Protein AF-0000000069332838 (afdb_homodimer)

InterPro domains:
  IPR006702 Casparian strip membrane protein domain [PF04535] (8-137)
  IPR045009 CASP-like protein 5 [PTHR32021] (1-151)

Organism: Musa acuminata subsp. malaccensis (NCBI:txid214687)

pLDDT: mean 89.88, std 10.17, range [43.94, 98.62]

Sequence (304 aa):
MDETPGSVGTTSSLSLRLGQALFSSASLLFMSVGVEFYSYTAFCFLVTIMGLVIPWSCTLAMVDVYCIFVGCSLRLPGLMVIVVVGDMVLSILSLAAACASAGVIDLLFHLDGSYCPPKFCGRYQLSTSMAFLSWFLTASSSLFNLWHVASWMDETPGSVGTTSSLSLRLGQALFSSASLLFMSVGVEFYSYTAFCFLVTIMGLVIPWSCTLAMVDVYCIFVGCSLRLPGLMVIVVVGDMVLSILSLAAACASAGVIDLLFHLDGSYCPPKFCGRYQLSTSMAFLSWFLTASSSLFNLWHVASW

Solvent-accessible surface area (backbone atoms only — not comparable to full-atom values): 14541 Å² total; per-residue (Å²): 130,86,76,51,83,30,17,82,33,32,72,57,23,33,54,38,26,50,48,26,29,51,26,18,49,50,16,36,49,43,40,59,56,94,48,77,35,82,83,34,70,34,45,45,46,31,44,54,45,30,56,51,46,32,60,53,25,52,53,53,33,50,49,14,51,49,20,57,72,72,71,47,74,78,77,49,66,70,61,49,51,50,50,29,52,50,30,43,51,51,21,52,49,32,42,34,21,26,26,8,33,50,26,37,49,54,48,41,63,65,74,41,65,89,82,37,48,67,74,58,44,51,34,46,51,50,13,36,53,27,29,48,53,18,22,54,36,32,43,50,40,20,49,29,30,44,44,47,62,36,58,103,129,85,78,51,84,30,18,82,34,31,72,58,25,34,54,37,24,51,49,26,29,51,26,17,49,50,18,36,48,43,39,59,58,94,48,76,34,82,82,34,70,34,45,45,45,31,43,53,46,28,57,51,46,29,59,53,26,51,52,52,32,49,50,15,52,49,20,55,72,71,71,46,75,79,76,50,66,70,60,50,51,52,51,32,51,51,29,44,52,50,21,53,49,32,42,33,22,26,26,8,32,50,25,36,50,54,48,41,60,65,72,44,66,91,84,37,50,67,75,58,44,50,34,47,51,50,13,37,52,27,28,46,53,18,23,53,35,33,42,51,40,20,50,28,31,43,45,46,62,35,58,102

Nearest PDB structures (foldseek):
  4xnv-assembly1_A  TM=4.541E-01  e=4.211E+00  Homo sapiens
  6pt0-assembly1_R  TM=3.982E-01  e=4.656E+00  Homo sapiens
  8qad-assembly1_A  TM=2.882E-01  e=1.982E+00  synthetic construct
  6knm-assembly1_B  TM=3.975E-01  e=4.896E+00  Homo sapiens
  4xnv-assembly1_A  TM=4.543E-01  e=3.455E+00  Homo sapiens

Foldseek 3Di:
DPQQPLAQQDPNVLVLLVLLLVLLVLLLCLLPPPADQVVDPLSVLLNVLSVVSNVLSVVSSVRNVVSNVVVDDPPDLVVLVVLLVVLVVSLVSLVVSLVSLVVVLVVVVVVDDPRAPPVSSVSSVSSSVSSVSSSVSSVSSSVSSVVVSVVD/DPQQPLAQQHPNVLVLLVLLLVLLVLLLCLLPPPADQVVDPLSVLLNVLSVVSNVLSVVSSVRNVVSNVVVDDPPDLVVLVVLLVVLVVSLVSLVVSLVSLVVVLVVVVVVPDDRADPVSSVSSVSSSVSSVSSSVSSVSSNVSSVVVSVVD

Radius of gyration: 20.86 Å; Cα contacts (8 Å, |Δi|>4): 428; chains: 2; bounding box: 53×56×40 Å

Structure (mmCIF, N/CA/C/O backbone):
data_AF-0000000069332838-model_v1
#
loop_
_entity.id
_entity.type
_entity.pdbx_description
1 polymer 'CASP-like protein'
#
loop_
_atom_site.group_PDB
_atom_site.id
_atom_site.type_symbol
_atom_site.label_atom_id
_atom_site.label_alt_id
_atom_site.label_comp_id
_atom_site.label_asym_id
_atom_site.label_entity_id
_atom_site.label_seq_id
_atom_site.pdbx_PDB_ins_code
_atom_site.Cartn_x
_atom_site.Cartn_y
_atom_site.Cartn_z
_atom_site.occupancy
_atom_site.B_iso_or_equiv
_atom_site.auth_seq_id
_atom_site.auth_comp_id
_atom_site.auth_asym_id
_atom_site.auth_atom_id
_atom_site.pdbx_PDB_model_num
ATOM 1 N N . MET A 1 1 ? 10.828 27.047 12.797 1 43.94 1 MET A N 1
ATOM 2 C CA . MET A 1 1 ? 9.945 26.078 12.156 1 43.94 1 MET A CA 1
ATOM 3 C C . MET A 1 1 ? 10.344 24.656 12.523 1 43.94 1 MET A C 1
ATOM 5 O O . MET A 1 1 ? 11.508 24.281 12.383 1 43.94 1 MET A O 1
ATOM 9 N N . ASP A 1 2 ? 9.703 23.953 13.43 1 55.31 2 ASP A N 1
ATOM 10 C CA . ASP A 1 2 ? 10.07 22.703 14.102 1 55.31 2 ASP A CA 1
ATOM 11 C C . ASP A 1 2 ? 10.25 21.578 13.102 1 55.31 2 ASP A C 1
ATOM 13 O O . ASP A 1 2 ? 9.344 21.281 12.312 1 55.31 2 ASP A O 1
ATOM 17 N N . GLU A 1 3 ? 11.422 21.359 12.664 1 65.62 3 GLU A N 1
ATOM 18 C CA . GLU A 1 3 ? 11.797 20.312 11.703 1 65.62 3 GLU A CA 1
ATOM 19 C C . GLU A 1 3 ? 11.289 18.953 12.141 1 65.62 3 GLU A C 1
ATOM 21 O O . GLU A 1 3 ? 11.445 18.562 13.305 1 65.62 3 GLU A O 1
ATOM 26 N N . THR A 1 4 ? 10.211 18.406 11.555 1 73.75 4 THR A N 1
ATOM 27 C CA . THR A 1 4 ? 9.773 17.031 11.828 1 73.75 4 THR A CA 1
ATOM 28 C C . THR A 1 4 ? 10.906 16.047 11.57 1 73.75 4 THR A C 1
ATOM 30 O O . THR A 1 4 ? 11.453 15.984 10.469 1 73.75 4 THR A O 1
ATOM 33 N N . PRO A 1 5 ? 11.281 15.383 12.688 1 78.69 5 PRO A N 1
ATOM 34 C CA . PRO A 1 5 ? 12.305 14.359 12.469 1 78.69 5 PRO A CA 1
ATOM 35 C C . PRO A 1 5 ? 11.906 13.328 11.414 1 78.69 5 PRO A C 1
ATOM 37 O O . PRO A 1 5 ? 10.758 12.883 11.383 1 78.69 5 PRO A O 1
ATOM 40 N N . GLY A 1 6 ? 12.773 13.172 10.336 1 82.19 6 GLY A N 1
ATOM 41 C CA . GLY A 1 6 ? 12.492 12.203 9.289 1 82.19 6 GLY A CA 1
ATOM 42 C C . GLY A 1 6 ? 12.133 12.852 7.961 1 82.19 6 GLY A C 1
ATOM 43 O O . GLY A 1 6 ? 12.062 12.172 6.934 1 82.19 6 GLY A O 1
ATOM 44 N N . SER A 1 7 ? 11.898 14.133 8.102 1 84.12 7 SER A N 1
ATOM 45 C CA . SER A 1 7 ? 11.609 14.836 6.859 1 84.12 7 SER A CA 1
ATOM 46 C C . SER A 1 7 ? 12.883 15.078 6.055 1 84.12 7 SER A C 1
ATOM 48 O O . SER A 1 7 ? 13.992 14.945 6.582 1 84.12 7 SER A O 1
ATOM 50 N N . VAL A 1 8 ? 12.656 15.375 4.855 1 86.62 8 VAL A N 1
ATOM 51 C CA . VAL A 1 8 ? 13.766 15.57 3.928 1 86.62 8 VAL A CA 1
ATOM 52 C C . VAL A 1 8 ? 14.711 16.641 4.465 1 86.62 8 VAL A C 1
ATOM 54 O O . VAL A 1 8 ? 14.266 17.688 4.938 1 86.62 8 VAL A O 1
ATOM 57 N N . GLY A 1 9 ? 16.016 16.344 4.566 1 86.44 9 GLY A N 1
ATOM 58 C CA . GLY A 1 9 ? 17.016 17.297 5.023 1 86.44 9 GLY A CA 1
ATOM 59 C C . GLY A 1 9 ? 17.531 16.984 6.418 1 86.44 9 GLY A C 1
ATOM 60 O O . GLY A 1 9 ? 18.406 17.688 6.926 1 86.44 9 GLY A O 1
ATOM 61 N N . THR A 1 10 ? 17.047 15.945 7.008 1 89.44 10 THR A N 1
ATOM 62 C CA . THR A 1 10 ? 17.469 15.594 8.359 1 89.44 10 THR A CA 1
ATOM 63 C C . THR A 1 10 ? 18.344 14.352 8.344 1 89.44 10 THR A C 1
ATOM 65 O O . THR A 1 10 ? 18.422 13.656 7.324 1 89.44 10 THR A O 1
ATOM 68 N N . THR A 1 11 ? 19.016 14.133 9.438 1 91.06 11 THR A N 1
ATOM 69 C CA . THR A 1 11 ? 19.891 12.961 9.57 1 91.06 11 THR A CA 1
ATOM 70 C C . THR A 1 11 ? 19.062 11.68 9.57 1 91.06 11 THR A C 1
ATOM 72 O O . THR A 1 11 ? 19.484 10.656 9.031 1 91.06 11 THR A O 1
ATOM 75 N N . SER A 1 12 ? 17.922 11.758 10.195 1 92.62 12 SER A N 1
ATOM 76 C CA . SER A 1 12 ? 17.031 10.594 10.227 1 92.62 12 SER A CA 1
ATOM 77 C C . SER A 1 12 ? 16.547 10.227 8.828 1 92.62 12 SER A C 1
ATOM 79 O O . SER A 1 12 ? 16.438 9.047 8.492 1 92.62 12 SER A O 1
ATOM 81 N N . SER A 1 13 ? 16.25 11.188 8.094 1 94.06 13 SER A N 1
ATOM 82 C CA . SER A 1 13 ? 15.852 10.945 6.711 1 94.06 13 SER A CA 1
ATOM 83 C C . SER A 1 13 ? 16.984 10.32 5.91 1 94.06 13 SER A C 1
ATOM 85 O O . SER A 1 13 ? 16.75 9.43 5.09 1 94.06 13 SER A O 1
ATOM 87 N N . LEU A 1 14 ? 18.141 10.773 6.094 1 94.69 14 LEU A N 1
ATOM 88 C CA . LEU A 1 14 ? 19.312 10.219 5.406 1 94.69 14 LEU A CA 1
ATOM 89 C C . LEU A 1 14 ? 19.469 8.734 5.727 1 94.69 14 LEU A C 1
ATOM 91 O O . LEU A 1 14 ? 19.75 7.93 4.832 1 94.69 14 LEU A O 1
ATOM 95 N N . SER A 1 15 ? 19.328 8.398 6.988 1 95.81 15 SER A N 1
ATOM 96 C CA . SER A 1 15 ? 19.422 6.996 7.391 1 95.81 15 SER A CA 1
ATOM 97 C C . SER A 1 15 ? 18.328 6.16 6.715 1 95.81 15 SER A C 1
ATOM 99 O O . SER A 1 15 ? 18.578 5.023 6.309 1 95.81 15 SER A O 1
ATOM 101 N N . LEU A 1 16 ? 17.125 6.656 6.621 1 96.19 16 LEU A N 1
ATOM 102 C CA . LEU A 1 16 ? 16.031 5.957 5.957 1 96.19 16 LEU A CA 1
ATOM 103 C C . LEU A 1 16 ? 16.344 5.727 4.484 1 96.19 16 LEU A C 1
ATOM 105 O O . LEU A 1 16 ? 16.141 4.625 3.967 1 96.19 16 LEU A O 1
ATOM 109 N N . ARG A 1 17 ? 16.891 6.695 3.842 1 96.69 17 ARG A N 1
ATOM 110 C CA . ARG A 1 17 ? 17.188 6.609 2.416 1 96.69 17 ARG A CA 1
ATOM 111 C C . ARG A 1 17 ? 18.312 5.613 2.15 1 96.69 17 ARG A C 1
ATOM 113 O O . ARG A 1 17 ? 18.266 4.871 1.166 1 96.69 17 ARG A O 1
ATOM 120 N N . LEU A 1 18 ? 19.234 5.617 2.994 1 96.69 18 LEU A N 1
ATOM 121 C CA . LEU A 1 18 ? 20.344 4.668 2.844 1 96.69 18 LEU A CA 1
ATOM 122 C C . LEU A 1 18 ? 19.844 3.234 3.027 1 96.69 18 LEU A C 1
ATOM 124 O O . LEU A 1 18 ? 20.25 2.336 2.287 1 96.69 18 LEU A O 1
ATOM 128 N N . GLY A 1 19 ? 19.031 3.119 4.016 1 97.5 19 GLY A N 1
ATOM 129 C CA . GLY A 1 19 ? 18.438 1.807 4.215 1 97.5 19 GLY A CA 1
ATOM 130 C C . GLY A 1 19 ? 17.594 1.356 3.045 1 97.5 19 GLY A C 1
ATOM 131 O O . GLY A 1 19 ? 17.656 0.195 2.635 1 97.5 19 GLY A O 1
ATOM 132 N N . GLN A 1 20 ? 16.828 2.242 2.529 1 97.12 20 GLN A N 1
ATOM 133 C CA . GLN A 1 20 ? 16 1.956 1.366 1 97.12 20 GLN A CA 1
ATOM 134 C C . GLN A 1 20 ? 16.844 1.504 0.181 1 97.12 20 GLN A C 1
ATOM 136 O O . GLN A 1 20 ? 16.516 0.527 -0.493 1 97.12 20 GLN A O 1
ATOM 141 N N . ALA A 1 21 ? 17.859 2.23 -0.065 1 97.62 21 ALA A N 1
ATOM 142 C CA . ALA A 1 21 ? 18.734 1.907 -1.188 1 97.62 21 ALA A CA 1
ATOM 143 C C . ALA A 1 21 ? 19.422 0.555 -0.983 1 97.62 21 ALA A C 1
ATOM 145 O O . ALA A 1 21 ? 19.531 -0.235 -1.923 1 97.62 21 ALA A O 1
ATOM 146 N N . LEU A 1 22 ? 19.781 0.305 0.206 1 98.06 22 LEU A N 1
ATOM 147 C CA . LEU A 1 22 ? 20.469 -0.942 0.523 1 98.06 22 LEU A CA 1
ATOM 148 C C . LEU A 1 22 ? 19.531 -2.137 0.341 1 98.06 22 LEU A C 1
ATOM 150 O O . LEU A 1 22 ? 19.875 -3.102 -0.344 1 98.06 22 LEU A O 1
ATOM 154 N N . PHE A 1 23 ? 18.375 -2.078 0.909 1 98.62 23 PHE A N 1
ATOM 155 C CA . PHE A 1 23 ? 17.453 -3.201 0.857 1 98.62 23 PHE A CA 1
ATOM 156 C C . PHE A 1 23 ? 16.891 -3.375 -0.549 1 98.62 23 PHE A C 1
ATOM 158 O O . PHE A 1 23 ? 16.625 -4.5 -0.983 1 98.62 23 PHE A O 1
ATOM 165 N N . SER A 1 24 ? 16.672 -2.283 -1.236 1 98.38 24 SER A N 1
ATOM 166 C CA . SER A 1 24 ? 16.203 -2.406 -2.611 1 98.38 24 SER A CA 1
ATOM 167 C C . SER A 1 24 ? 17.266 -3.01 -3.512 1 98.38 24 SER A C 1
ATOM 169 O O . SER A 1 24 ? 16.969 -3.812 -4.398 1 98.38 24 SER A O 1
ATOM 171 N N . SER A 1 25 ? 18.516 -2.643 -3.332 1 98 25 SER A N 1
ATOM 172 C CA . SER A 1 25 ? 19.609 -3.229 -4.105 1 98 25 SER A CA 1
ATOM 173 C C . SER A 1 25 ? 19.75 -4.719 -3.818 1 98 25 SER A C 1
ATOM 175 O O . SER A 1 25 ? 19.938 -5.52 -4.738 1 98 25 SER A O 1
ATOM 177 N N . ALA A 1 26 ? 19.656 -5.031 -2.568 1 98 26 ALA A N 1
ATOM 178 C CA . ALA A 1 26 ? 19.719 -6.441 -2.193 1 98 26 ALA A CA 1
ATOM 179 C C . ALA A 1 26 ? 18.594 -7.238 -2.834 1 98 26 ALA A C 1
ATOM 181 O O . ALA A 1 26 ? 18.812 -8.328 -3.371 1 98 26 ALA A O 1
ATOM 182 N N . SER A 1 27 ? 17.391 -6.695 -2.754 1 98.12 27 SER A N 1
ATOM 183 C CA . SER A 1 27 ? 16.25 -7.355 -3.379 1 98.12 27 SER A CA 1
ATOM 184 C C . SER A 1 27 ? 16.469 -7.559 -4.871 1 98.12 27 SER A C 1
ATOM 186 O O . SER A 1 27 ? 16.203 -8.641 -5.402 1 98.12 27 SER A O 1
ATOM 188 N N . LEU A 1 28 ? 16.984 -6.582 -5.469 1 96.75 28 LEU A N 1
ATOM 189 C CA . LEU A 1 28 ? 17.266 -6.648 -6.902 1 96.75 28 LEU A CA 1
ATOM 190 C C . LEU A 1 28 ? 18.297 -7.715 -7.207 1 96.75 28 LEU A C 1
ATOM 192 O O . LEU A 1 28 ? 18.125 -8.508 -8.133 1 96.75 28 LEU A O 1
ATOM 196 N N . LEU A 1 29 ? 19.312 -7.777 -6.461 1 95.56 29 LEU A N 1
ATOM 197 C CA . LEU A 1 29 ? 20.406 -8.727 -6.68 1 95.56 29 LEU A CA 1
ATOM 198 C C . LEU A 1 29 ? 19.922 -10.164 -6.5 1 95.56 29 LEU A C 1
ATOM 200 O O . LEU A 1 29 ? 20.188 -11.016 -7.348 1 95.56 29 LEU A O 1
ATOM 204 N N . PHE A 1 30 ? 19.141 -10.398 -5.422 1 95.25 30 PHE A N 1
ATOM 205 C CA . PHE A 1 30 ? 18.672 -11.75 -5.137 1 95.25 30 PHE A CA 1
ATOM 206 C C . PHE A 1 30 ? 17.656 -12.203 -6.176 1 95.25 30 PHE A C 1
ATOM 208 O O . PHE A 1 30 ? 17.547 -13.398 -6.465 1 95.25 30 PHE A O 1
ATOM 215 N N . MET A 1 31 ? 16.953 -11.25 -6.758 1 94.44 31 MET A N 1
ATOM 216 C CA . MET A 1 31 ? 15.914 -11.609 -7.727 1 94.44 31 MET A CA 1
ATOM 217 C C . MET A 1 31 ? 16.5 -11.711 -9.133 1 94.44 31 MET A C 1
ATOM 219 O O . MET A 1 31 ? 15.961 -12.43 -9.984 1 94.44 31 MET A O 1
ATOM 223 N N . SER A 1 32 ? 17.578 -11.117 -9.414 1 89.88 32 SER A N 1
ATOM 224 C CA . SER A 1 32 ? 18.016 -11.008 -10.805 1 89.88 32 SER A CA 1
ATOM 225 C C . SER A 1 32 ? 19.234 -11.891 -11.062 1 89.88 32 SER A C 1
ATOM 227 O O . SER A 1 32 ? 19.484 -12.305 -12.203 1 89.88 32 SER A O 1
ATOM 229 N N . VAL A 1 33 ? 19.906 -12.219 -10.078 1 87.62 33 VAL A N 1
ATOM 230 C CA . VAL A 1 33 ? 21.141 -12.945 -10.352 1 87.62 33 VAL A CA 1
ATOM 231 C C . VAL A 1 33 ? 20.891 -14.445 -10.234 1 87.62 33 VAL A C 1
ATOM 233 O O . VAL A 1 33 ? 20.531 -14.945 -9.164 1 87.62 33 VAL A O 1
ATOM 236 N N . GLY A 1 34 ? 21.047 -15.227 -11.336 1 79.62 34 GLY A N 1
ATOM 237 C CA . GLY A 1 34 ? 21.094 -16.688 -11.336 1 79.62 34 GLY A CA 1
ATOM 238 C C . GLY A 1 34 ? 19.719 -17.312 -11.203 1 79.62 34 GLY A C 1
ATOM 239 O O . GLY A 1 34 ? 19.594 -18.453 -10.734 1 79.62 34 GLY A O 1
ATOM 240 N N . VAL A 1 35 ? 18.703 -16.516 -11.352 1 80.69 35 VAL A N 1
ATOM 241 C CA . VAL A 1 35 ? 17.359 -17.094 -11.234 1 80.69 35 VAL A CA 1
ATOM 242 C C . VAL A 1 35 ? 16.516 -16.703 -12.438 1 80.69 35 VAL A C 1
ATOM 244 O O . VAL A 1 35 ? 16.906 -15.805 -13.203 1 80.69 35 VAL A O 1
ATOM 247 N N . GLU A 1 36 ? 15.57 -17.484 -12.695 1 83 36 GLU A N 1
ATOM 248 C CA . GLU A 1 36 ? 14.68 -17.219 -13.82 1 83 36 GLU A CA 1
ATOM 249 C C . GLU A 1 36 ? 13.469 -16.391 -13.391 1 83 36 GLU A C 1
ATOM 251 O O . GLU A 1 36 ? 12.328 -16.844 -13.508 1 83 36 GLU A O 1
ATOM 256 N N . PHE A 1 37 ? 13.711 -15.195 -13.047 1 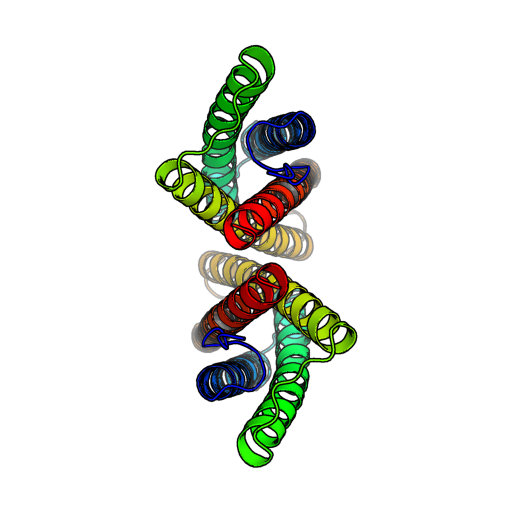86.88 37 PHE A N 1
ATOM 257 C CA . PHE A 1 37 ? 12.648 -14.32 -12.562 1 86.88 37 PHE A CA 1
ATOM 258 C C . PHE A 1 37 ? 11.766 -13.844 -13.703 1 86.88 37 PHE A C 1
ATOM 260 O O . PHE A 1 37 ? 10.602 -13.5 -13.5 1 86.88 37 PHE A O 1
ATOM 267 N N . TYR A 1 38 ? 12.312 -13.812 -14.992 1 87.81 38 TYR A N 1
ATOM 268 C CA . TYR A 1 38 ? 11.609 -13.242 -16.141 1 87.81 38 TYR A CA 1
ATOM 269 C C . TYR A 1 38 ? 10.398 -14.086 -16.516 1 87.81 38 TYR A C 1
ATOM 271 O O . TYR A 1 38 ? 9.531 -13.633 -17.266 1 87.81 38 TYR A O 1
ATOM 279 N N . SER A 1 39 ? 10.281 -15.25 -16.016 1 87.19 39 SER A N 1
ATOM 280 C CA . SER A 1 39 ? 9.164 -16.141 -16.328 1 87.19 39 SER A CA 1
ATOM 281 C C . SER A 1 39 ? 7.91 -15.75 -15.555 1 87.19 39 SER A C 1
ATOM 283 O O . SER A 1 39 ? 6.809 -16.203 -15.883 1 87.19 39 SER A O 1
ATOM 285 N N . TYR A 1 40 ? 8.125 -14.852 -14.578 1 90.06 40 TYR A N 1
ATOM 286 C CA . TYR A 1 40 ? 7.004 -14.445 -13.734 1 90.06 40 TYR A CA 1
ATOM 287 C C . TYR A 1 40 ? 6.801 -12.938 -13.789 1 90.06 40 TYR A C 1
ATOM 289 O O . TYR A 1 40 ? 7.711 -12.172 -13.484 1 90.06 40 TYR A O 1
ATOM 297 N N . THR A 1 41 ? 5.613 -12.477 -14.055 1 93.81 41 THR A N 1
ATOM 298 C CA . THR A 1 41 ? 5.293 -11.062 -14.18 1 93.81 41 THR A CA 1
ATOM 299 C C . THR A 1 41 ? 5.477 -10.352 -12.836 1 93.81 41 THR A C 1
ATOM 301 O O . THR A 1 41 ? 5.938 -9.203 -12.797 1 93.81 41 THR A O 1
ATOM 304 N N . ALA A 1 42 ? 5.086 -11.062 -11.781 1 95.75 42 ALA A N 1
ATOM 305 C CA . ALA A 1 42 ? 5.211 -10.469 -10.453 1 95.75 42 ALA A CA 1
ATOM 306 C C . ALA A 1 42 ? 6.668 -10.156 -10.133 1 95.75 42 ALA A C 1
ATOM 308 O O . ALA A 1 42 ? 6.973 -9.102 -9.555 1 95.75 42 ALA A O 1
ATOM 309 N N . PHE A 1 43 ? 7.617 -11.031 -10.523 1 95.62 43 PHE A N 1
ATOM 310 C CA . PHE A 1 43 ? 9.039 -10.844 -10.242 1 95.62 43 PHE A CA 1
ATOM 311 C C . PHE A 1 43 ? 9.617 -9.75 -11.125 1 95.62 43 PHE A C 1
ATOM 313 O O . PHE A 1 43 ? 10.477 -8.977 -10.68 1 95.62 43 PHE A O 1
ATOM 320 N N . CYS A 1 44 ? 9.133 -9.688 -12.289 1 96.5 44 CYS A N 1
ATOM 321 C CA . CYS A 1 44 ? 9.547 -8.602 -13.172 1 96.5 44 CYS A CA 1
ATOM 322 C C . CYS A 1 44 ? 9.094 -7.254 -12.633 1 96.5 44 CYS A C 1
ATOM 324 O O . CYS A 1 44 ? 9.836 -6.273 -12.688 1 96.5 44 CYS A O 1
ATOM 326 N N . PHE A 1 45 ? 7.891 -7.277 -12.117 1 97.69 45 PHE A N 1
ATOM 327 C CA . PHE A 1 45 ? 7.359 -6.07 -11.492 1 97.69 45 PHE A CA 1
ATOM 328 C C . PHE A 1 45 ? 8.195 -5.672 -10.289 1 97.69 45 PHE A C 1
ATOM 330 O O . PHE A 1 45 ? 8.547 -4.5 -10.125 1 97.69 45 PHE A O 1
ATOM 337 N N . LEU A 1 46 ? 8.57 -6.543 -9.484 1 97.81 46 LEU A N 1
ATOM 338 C CA . LEU A 1 46 ? 9.398 -6.281 -8.312 1 97.81 46 LEU A CA 1
ATOM 339 C C . LEU A 1 46 ? 10.758 -5.719 -8.719 1 97.81 46 LEU A C 1
ATOM 341 O O . LEU A 1 46 ? 11.219 -4.723 -8.156 1 97.81 46 LEU A O 1
ATOM 345 N N . VAL A 1 47 ? 11.398 -6.305 -9.711 1 97.5 47 VAL A N 1
ATOM 346 C CA . VAL A 1 47 ? 12.711 -5.875 -10.18 1 97.5 47 VAL A CA 1
ATOM 347 C C . VAL A 1 47 ? 12.625 -4.449 -10.727 1 97.5 47 VAL A C 1
ATOM 349 O O . VAL A 1 47 ? 13.492 -3.617 -10.438 1 97.5 47 VAL A O 1
ATOM 352 N N . THR A 1 48 ? 11.555 -4.168 -11.438 1 97.5 48 THR A N 1
ATOM 353 C CA . THR A 1 48 ? 11.375 -2.848 -12.031 1 97.5 48 THR A CA 1
ATOM 354 C C . THR A 1 48 ? 11.227 -1.785 -10.945 1 97.5 48 THR A C 1
ATOM 356 O O . THR A 1 48 ? 11.898 -0.75 -10.984 1 97.5 48 THR A O 1
ATOM 359 N N . ILE A 1 49 ? 10.422 -2.074 -9.945 1 98 49 ILE A N 1
ATOM 360 C CA . ILE A 1 49 ? 10.141 -1.081 -8.914 1 98 49 ILE A CA 1
ATOM 361 C C . ILE A 1 49 ? 11.359 -0.911 -8.016 1 98 49 ILE A C 1
ATOM 363 O O . ILE A 1 49 ? 11.727 0.212 -7.664 1 98 49 ILE A O 1
ATOM 367 N N . MET A 1 50 ? 12 -2.051 -7.633 1 98.19 50 MET A N 1
ATOM 368 C CA . MET A 1 50 ? 13.211 -1.939 -6.828 1 98.19 50 MET A CA 1
ATOM 369 C C . MET A 1 50 ? 14.297 -1.167 -7.578 1 98.19 50 MET A C 1
ATOM 371 O O . MET A 1 50 ? 15.07 -0.429 -6.969 1 98.19 50 MET A O 1
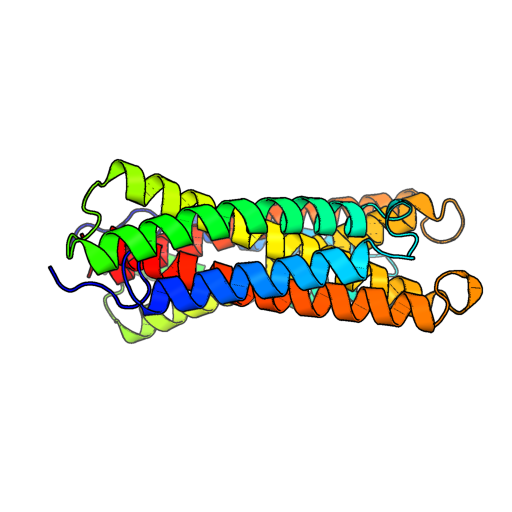ATOM 375 N N . GLY A 1 51 ? 14.336 -1.313 -8.852 1 97.44 51 GLY A N 1
ATOM 376 C CA . GLY A 1 51 ? 15.25 -0.541 -9.672 1 97.44 51 GLY A CA 1
ATOM 377 C C . GLY A 1 51 ? 14.953 0.947 -9.664 1 97.44 51 GLY A C 1
ATOM 378 O O . GLY A 1 51 ? 15.867 1.768 -9.766 1 97.44 51 GLY A O 1
ATOM 379 N N . LEU A 1 52 ? 13.695 1.27 -9.578 1 97.56 52 LEU A N 1
ATOM 380 C CA . LEU A 1 52 ? 13.289 2.672 -9.547 1 97.56 52 LEU A CA 1
ATOM 381 C C . LEU A 1 52 ? 13.547 3.281 -8.172 1 97.56 52 LEU A C 1
ATOM 383 O O . LEU A 1 52 ? 13.898 4.461 -8.07 1 97.56 52 LEU A O 1
ATOM 387 N N . VAL A 1 53 ? 13.406 2.477 -7.129 1 97.88 53 VAL A N 1
ATOM 388 C CA . VAL A 1 53 ? 13.57 2.949 -5.762 1 97.88 53 VAL A CA 1
ATOM 389 C C . VAL A 1 53 ? 15.031 3.342 -5.523 1 97.88 53 VAL A C 1
ATOM 391 O O . VAL A 1 53 ? 15.312 4.301 -4.801 1 97.88 53 VAL A O 1
ATOM 394 N N . ILE A 1 54 ? 15.938 2.688 -6.129 1 98 54 ILE A N 1
ATOM 395 C CA . ILE A 1 54 ? 17.359 2.908 -5.902 1 98 54 ILE A CA 1
ATOM 396 C C . ILE A 1 54 ? 17.75 4.312 -6.359 1 98 54 ILE A C 1
ATOM 398 O O . ILE A 1 54 ? 18.234 5.121 -5.562 1 98 54 ILE A O 1
ATOM 402 N N . PRO A 1 55 ? 17.547 4.676 -7.621 1 97.88 55 PRO A N 1
ATOM 403 C CA . PRO A 1 55 ? 17.906 6.039 -8 1 97.88 55 PRO A CA 1
ATOM 404 C C . PRO A 1 55 ? 17.125 7.102 -7.234 1 97.88 55 PRO A C 1
ATOM 406 O O . PRO A 1 55 ? 17.656 8.172 -6.941 1 97.88 55 PRO A O 1
ATOM 409 N N . TRP A 1 56 ? 15.867 6.859 -6.98 1 97.38 56 TRP A N 1
ATOM 410 C CA . TRP A 1 56 ? 15.07 7.805 -6.207 1 97.38 56 TRP A CA 1
ATOM 411 C C . TRP A 1 56 ? 15.672 8.023 -4.824 1 97.38 56 TRP A C 1
ATOM 413 O O . TRP A 1 56 ? 15.867 9.164 -4.395 1 97.38 56 TRP A O 1
ATOM 423 N N . SER A 1 57 ? 16.031 6.965 -4.172 1 97.19 57 SER A N 1
ATOM 424 C CA . SER A 1 57 ? 16.609 7.051 -2.836 1 97.19 57 SER A CA 1
ATOM 425 C C . SER A 1 57 ? 17.984 7.707 -2.871 1 97.19 57 SER A C 1
ATOM 427 O O . SER A 1 57 ? 18.328 8.492 -1.983 1 97.19 57 SER A O 1
ATOM 429 N N . CYS A 1 58 ? 18.766 7.473 -3.836 1 96.94 58 CYS A N 1
ATOM 430 C CA . CYS A 1 58 ? 20.094 8.07 -3.967 1 96.94 58 CYS A CA 1
ATOM 431 C C . CYS A 1 58 ? 20 9.57 -4.203 1 96.94 58 CYS A C 1
ATOM 433 O O . CYS A 1 58 ? 20.766 10.344 -3.637 1 96.94 58 CYS A O 1
ATOM 435 N N . THR A 1 59 ? 19.062 9.914 -5.004 1 96.62 59 THR A N 1
ATOM 436 C CA . THR A 1 59 ? 18.875 11.336 -5.281 1 96.62 59 THR A CA 1
ATOM 437 C C . THR A 1 59 ? 18.469 12.086 -4.012 1 96.62 59 THR A C 1
ATOM 439 O O . THR A 1 59 ? 19.031 13.133 -3.697 1 96.62 59 THR A O 1
ATOM 442 N N . LEU A 1 60 ? 17.562 11.516 -3.312 1 94.88 60 LEU A N 1
ATOM 443 C CA . LEU A 1 60 ? 17.094 12.18 -2.102 1 94.88 60 LEU A CA 1
ATOM 444 C C . LEU A 1 60 ? 18.156 12.148 -1.012 1 94.88 60 LEU A C 1
ATOM 446 O O . LEU A 1 60 ? 18.266 13.078 -0.208 1 94.88 60 LEU A O 1
ATOM 450 N N . ALA A 1 61 ? 18.938 11.117 -0.982 1 95.44 61 ALA A N 1
ATOM 451 C CA . ALA A 1 61 ? 20.047 11.062 -0.037 1 95.44 61 ALA A CA 1
ATOM 452 C C . ALA A 1 61 ? 21.047 12.188 -0.296 1 95.44 61 ALA A C 1
ATOM 454 O O . ALA A 1 61 ? 21.578 12.773 0.645 1 95.44 61 ALA A O 1
ATOM 455 N N . MET A 1 62 ? 21.25 12.477 -1.529 1 95.12 62 MET A N 1
ATOM 456 C CA . MET A 1 62 ? 22.156 13.578 -1.874 1 95.12 62 MET A CA 1
ATOM 457 C C . MET A 1 62 ? 21.578 14.914 -1.424 1 95.12 62 MET A C 1
ATOM 459 O O . MET A 1 62 ? 22.312 15.781 -0.955 1 95.12 62 MET A O 1
ATOM 463 N N . VAL A 1 63 ? 20.359 15.047 -1.607 1 91.69 63 VAL A N 1
ATOM 464 C CA . VAL A 1 63 ? 19.688 16.266 -1.155 1 91.69 63 VAL A CA 1
ATOM 465 C C . VAL A 1 63 ? 19.812 16.391 0.363 1 91.69 63 VAL A C 1
ATOM 467 O O . VAL A 1 63 ? 20.094 17.469 0.887 1 91.69 63 VAL A O 1
ATOM 470 N N . ASP A 1 64 ? 19.625 15.281 1.006 1 92.62 64 ASP A N 1
ATOM 471 C CA . ASP A 1 64 ? 19.734 15.281 2.461 1 92.62 64 ASP A CA 1
ATOM 472 C C . ASP A 1 64 ? 21.141 15.688 2.898 1 92.62 64 ASP A C 1
ATOM 474 O O . ASP A 1 64 ? 21.297 16.5 3.814 1 92.62 64 ASP A O 1
ATOM 478 N N . VAL A 1 65 ? 22.109 15.125 2.27 1 93.12 65 VAL A N 1
ATOM 479 C CA . VAL A 1 65 ? 23.5 15.445 2.605 1 93.12 65 VAL A CA 1
ATOM 480 C C . VAL A 1 65 ? 23.75 16.938 2.373 1 93.12 65 VAL A C 1
ATOM 482 O O . VAL A 1 65 ? 24.375 17.594 3.203 1 93.12 65 VAL A O 1
ATOM 485 N N . TYR A 1 66 ? 23.25 17.391 1.24 1 91.12 66 TYR A N 1
ATOM 486 C CA . TYR A 1 66 ? 23.406 18.797 0.919 1 91.12 66 TYR A CA 1
ATOM 487 C C . TYR A 1 66 ? 22.781 19.688 1.988 1 91.12 66 TYR A C 1
ATOM 489 O O . TYR A 1 66 ? 23.391 20.641 2.457 1 91.12 66 TYR A O 1
ATOM 497 N N . CYS A 1 67 ? 21.656 19.391 2.381 1 89.38 67 CYS A N 1
ATOM 498 C CA . CYS A 1 67 ? 20.938 20.188 3.379 1 89.38 67 CYS A CA 1
ATOM 499 C C . CYS A 1 67 ? 21.625 20.109 4.734 1 89.38 67 CYS A C 1
ATOM 501 O O . CYS A 1 67 ? 21.688 21.094 5.469 1 89.38 67 CYS A O 1
ATOM 503 N N . ILE A 1 68 ? 22.109 19.016 5.129 1 87.75 68 ILE A N 1
ATOM 504 C CA . ILE A 1 68 ? 22.781 18.828 6.41 1 87.75 68 ILE A CA 1
ATOM 505 C C . ILE A 1 68 ? 24.078 19.625 6.434 1 87.75 68 ILE A C 1
ATOM 507 O O . ILE A 1 68 ? 24.422 20.234 7.449 1 87.75 68 ILE A O 1
ATOM 511 N N . PHE A 1 69 ? 24.719 19.734 5.367 1 90.94 69 PHE A N 1
ATOM 512 C CA . PHE A 1 69 ? 26.016 20.422 5.297 1 90.94 69 PHE A CA 1
ATOM 513 C C . PHE A 1 69 ? 25.812 21.938 5.242 1 90.94 69 PHE A C 1
ATOM 515 O O . PHE A 1 69 ? 26.578 22.688 5.848 1 90.94 69 PHE A O 1
ATOM 522 N N . VAL A 1 70 ? 24.875 22.359 4.438 1 86.5 70 VAL A N 1
ATOM 523 C CA . VAL A 1 70 ? 24.641 23.781 4.27 1 86.5 70 VAL A CA 1
ATOM 524 C C . VAL A 1 70 ? 23.812 24.328 5.434 1 86.5 70 VAL A C 1
ATOM 526 O O . VAL A 1 70 ? 23.922 25.5 5.789 1 86.5 70 VAL A O 1
ATOM 529 N N . GLY A 1 71 ? 23.141 23.562 6.199 1 78.06 71 GLY A N 1
ATOM 530 C CA . GLY A 1 71 ? 22.344 23.984 7.34 1 78.06 71 GLY A CA 1
ATOM 531 C C . GLY A 1 71 ? 21.031 24.641 6.945 1 78.06 71 GLY A C 1
ATOM 532 O O . GLY A 1 71 ? 20.5 25.469 7.68 1 78.06 71 GLY A O 1
ATOM 533 N N . CYS A 1 72 ? 20.594 24.406 5.629 1 71.62 72 CYS A N 1
ATOM 534 C CA . CYS A 1 72 ? 19.344 25.031 5.199 1 71.62 72 CYS A CA 1
ATOM 535 C C . CYS A 1 72 ? 18.266 23.984 5.008 1 71.62 72 CYS A C 1
ATOM 537 O O . CYS A 1 72 ? 18.547 22.844 4.645 1 71.62 72 CYS A O 1
ATOM 539 N N . SER A 1 73 ? 17.141 24.25 5.672 1 70.06 73 SER A N 1
ATOM 540 C CA . SER A 1 73 ? 15.992 23.375 5.457 1 70.06 73 SER A CA 1
ATOM 541 C C . SER A 1 73 ? 15.344 23.641 4.102 1 70.06 73 SER A C 1
ATOM 543 O O . SER A 1 73 ? 15.336 24.766 3.615 1 70.06 73 SER A O 1
ATOM 545 N N . LEU A 1 74 ? 15.109 22.547 3.396 1 67.44 74 LEU A N 1
ATOM 546 C CA . LEU A 1 74 ? 14.414 22.672 2.119 1 67.44 74 LEU A CA 1
ATOM 547 C C . LEU A 1 74 ? 13.031 23.281 2.301 1 67.44 74 LEU A C 1
ATOM 549 O O . LEU A 1 74 ? 12.164 22.672 2.938 1 67.44 74 LEU A O 1
ATOM 553 N N . ARG A 1 75 ? 12.914 24.531 2.107 1 69 75 ARG A N 1
ATOM 554 C CA . ARG A 1 75 ? 11.648 25.234 2.312 1 69 75 ARG A CA 1
ATOM 555 C C . ARG A 1 75 ? 10.953 25.5 0.983 1 69 75 ARG A C 1
ATOM 557 O O . ARG A 1 75 ? 10.023 26.312 0.917 1 69 75 ARG A O 1
ATOM 564 N N . LEU A 1 76 ? 11.367 24.766 0.072 1 79.56 76 LEU A N 1
ATOM 565 C CA . LEU A 1 76 ? 10.672 25 -1.188 1 79.56 76 LEU A CA 1
ATOM 566 C C . LEU A 1 76 ? 9.43 24.109 -1.293 1 79.56 76 LEU A C 1
ATOM 568 O O . LEU A 1 76 ? 9.539 22.891 -1.45 1 79.56 76 LEU A O 1
ATOM 572 N N . PRO A 1 77 ? 8.281 24.734 -1.205 1 82.31 77 PRO A N 1
ATOM 573 C CA . PRO A 1 77 ? 7.035 23.969 -1.203 1 82.31 77 PRO A CA 1
ATOM 574 C C . PRO A 1 77 ? 6.891 23.062 -2.434 1 82.31 77 PRO A C 1
ATOM 576 O O . PRO A 1 77 ? 6.379 21.953 -2.332 1 82.31 77 PRO A O 1
ATOM 579 N N . GLY A 1 78 ? 7.32 23.531 -3.596 1 85.31 78 GLY A N 1
ATOM 580 C CA . GLY A 1 78 ? 7.238 22.734 -4.809 1 85.31 78 GLY A CA 1
ATOM 581 C C . GLY A 1 78 ? 8.055 21.453 -4.734 1 85.31 78 GLY A C 1
ATOM 582 O O . GLY A 1 78 ? 7.578 20.391 -5.121 1 85.31 78 GLY A O 1
ATOM 583 N N . LEU A 1 79 ? 9.188 21.578 -4.25 1 85.81 79 LEU A N 1
ATOM 584 C CA . LEU A 1 79 ? 10.07 20.422 -4.125 1 85.81 79 LEU A CA 1
ATOM 585 C C . LEU A 1 79 ? 9.539 19.438 -3.094 1 85.81 79 LEU A C 1
ATOM 587 O O . LEU A 1 79 ? 9.641 18.219 -3.281 1 85.81 79 LEU A O 1
ATOM 591 N N . MET A 1 80 ? 8.938 19.922 -2.098 1 88.94 80 MET A N 1
ATOM 592 C CA . MET A 1 80 ? 8.406 19.062 -1.046 1 88.94 80 MET A CA 1
ATOM 593 C C . MET A 1 80 ? 7.223 18.25 -1.554 1 88.94 80 MET A C 1
ATOM 595 O O . MET A 1 80 ? 7.055 17.078 -1.187 1 88.94 80 MET A O 1
ATOM 599 N N 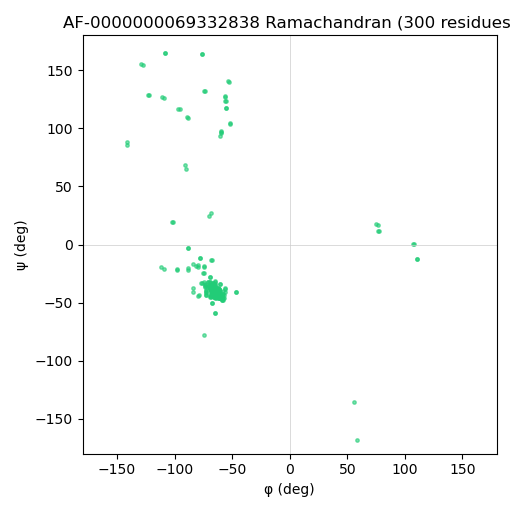. VAL A 1 81 ? 6.473 18.891 -2.35 1 90.12 81 VAL A N 1
ATOM 600 C CA . VAL A 1 81 ? 5.336 18.172 -2.916 1 90.12 81 VAL A CA 1
ATOM 601 C C . VAL A 1 81 ? 5.832 17.031 -3.801 1 90.12 81 VAL A C 1
ATOM 603 O O . VAL A 1 81 ? 5.266 15.938 -3.791 1 90.12 81 VAL A O 1
ATOM 606 N N . ILE A 1 82 ? 6.848 17.25 -4.539 1 92.44 82 ILE A N 1
ATOM 607 C CA . ILE A 1 82 ? 7.414 16.219 -5.41 1 92.44 82 ILE A CA 1
ATOM 608 C C . ILE A 1 82 ? 7.949 15.062 -4.562 1 92.44 82 ILE A C 1
ATOM 610 O O . ILE A 1 82 ? 7.754 13.891 -4.898 1 92.44 82 ILE A O 1
ATOM 614 N N . VAL A 1 83 ? 8.547 15.367 -3.492 1 93.44 83 VAL A N 1
ATOM 615 C CA . VAL A 1 83 ? 9.141 14.359 -2.625 1 93.44 83 VAL A CA 1
ATOM 616 C C . VAL A 1 83 ? 8.039 13.531 -1.971 1 93.44 83 VAL A C 1
ATOM 618 O O . VAL A 1 83 ? 8.117 12.297 -1.94 1 93.44 83 VAL A O 1
ATOM 621 N N . VAL A 1 84 ? 7.055 14.227 -1.526 1 92.31 84 VAL A N 1
ATOM 622 C CA . VAL A 1 84 ? 5.977 13.531 -0.835 1 92.31 84 VAL A CA 1
ATOM 623 C C . VAL A 1 84 ? 5.23 12.633 -1.818 1 92.31 84 VAL A C 1
ATOM 625 O O . VAL A 1 84 ? 4.969 11.461 -1.524 1 92.31 84 VAL A O 1
ATOM 628 N N . VAL A 1 85 ? 4.934 13.094 -2.951 1 93.88 85 VAL A N 1
ATOM 629 C CA . VAL A 1 85 ? 4.199 12.328 -3.951 1 93.88 85 VAL A CA 1
ATOM 630 C C . VAL A 1 85 ? 5.074 11.188 -4.469 1 93.88 85 VAL A C 1
ATOM 632 O O . VAL A 1 85 ? 4.605 10.055 -4.617 1 93.88 85 VAL A O 1
ATOM 635 N N . GLY A 1 86 ? 6.285 11.469 -4.758 1 95.19 86 GLY A N 1
ATOM 636 C CA . GLY A 1 86 ? 7.211 10.438 -5.203 1 95.19 86 GLY A CA 1
ATOM 637 C C . GLY A 1 86 ? 7.383 9.312 -4.203 1 95.19 86 GLY A C 1
ATOM 638 O O . GLY A 1 86 ? 7.328 8.133 -4.566 1 95.19 86 GLY A O 1
ATOM 639 N N . ASP A 1 87 ? 7.523 9.641 -2.973 1 95.38 87 ASP A N 1
ATOM 640 C CA . ASP A 1 87 ? 7.664 8.648 -1.911 1 95.38 87 ASP A CA 1
ATOM 641 C C . ASP A 1 87 ? 6.383 7.832 -1.753 1 95.38 87 ASP A C 1
ATOM 643 O O . ASP A 1 87 ? 6.438 6.613 -1.562 1 95.38 87 ASP A O 1
ATOM 647 N N . MET A 1 88 ? 5.34 8.484 -1.816 1 95.19 88 MET A N 1
ATOM 648 C CA . MET A 1 88 ? 4.066 7.793 -1.66 1 95.19 88 MET A CA 1
ATOM 649 C C . MET A 1 88 ? 3.844 6.797 -2.795 1 95.19 88 MET A C 1
ATOM 651 O O . MET A 1 88 ? 3.451 5.652 -2.555 1 95.19 88 MET A O 1
ATOM 655 N N . VAL A 1 89 ? 4.098 7.199 -4.004 1 96.12 89 VAL A N 1
ATOM 656 C CA . VAL A 1 89 ? 3.898 6.355 -5.176 1 96.12 89 VAL A CA 1
ATOM 657 C C . VAL A 1 89 ? 4.852 5.164 -5.125 1 96.12 89 VAL A C 1
ATOM 659 O O . VAL A 1 89 ? 4.441 4.02 -5.336 1 96.12 89 VAL A O 1
ATOM 662 N N . LEU A 1 90 ? 6.047 5.426 -4.809 1 97.19 90 LEU A N 1
ATOM 663 C CA . LEU A 1 90 ? 7.023 4.344 -4.762 1 97.19 90 LEU A CA 1
ATOM 664 C C . LEU A 1 90 ? 6.73 3.395 -3.605 1 97.19 90 LEU A C 1
ATOM 666 O O . LEU A 1 90 ? 6.969 2.189 -3.711 1 97.19 90 LEU A O 1
ATOM 670 N N . SER A 1 91 ? 6.25 3.939 -2.541 1 96.69 91 SER A N 1
ATOM 671 C CA . SER A 1 91 ? 5.871 3.084 -1.419 1 96.69 91 SER A CA 1
ATOM 672 C C . SER A 1 91 ? 4.711 2.168 -1.786 1 96.69 91 SER A C 1
ATOM 674 O O . SER A 1 91 ? 4.738 0.972 -1.491 1 96.69 91 SER A O 1
ATOM 676 N N . ILE A 1 92 ? 3.742 2.715 -2.453 1 97.19 92 ILE A N 1
ATOM 677 C CA . ILE A 1 92 ? 2.576 1.944 -2.875 1 97.19 92 ILE A CA 1
ATOM 678 C C . ILE A 1 92 ? 3.004 0.865 -3.867 1 97.19 92 ILE A C 1
ATOM 680 O O . ILE A 1 92 ? 2.629 -0.301 -3.725 1 97.19 92 ILE A O 1
ATOM 684 N N . LEU A 1 93 ? 3.805 1.271 -4.793 1 97.44 93 LEU A N 1
ATOM 685 C CA . LEU A 1 93 ? 4.238 0.34 -5.828 1 97.44 93 LEU A CA 1
ATOM 686 C C . LEU A 1 93 ? 5.16 -0.726 -5.25 1 97.44 93 LEU A C 1
ATOM 688 O O . LEU A 1 93 ? 5.109 -1.888 -5.664 1 97.44 93 LEU A O 1
ATOM 692 N N . SER A 1 94 ? 6.016 -0.344 -4.312 1 98.19 94 SER A N 1
ATOM 693 C CA . SER A 1 94 ? 6.902 -1.309 -3.67 1 98.19 94 SER A CA 1
ATOM 694 C C . SER A 1 94 ? 6.113 -2.346 -2.881 1 98.19 94 SER A C 1
ATOM 696 O O . SER A 1 94 ? 6.422 -3.539 -2.932 1 98.19 94 SER A O 1
ATOM 698 N N . LEU A 1 95 ? 5.141 -1.877 -2.189 1 97.94 95 LEU A N 1
ATOM 699 C CA . LEU A 1 95 ? 4.293 -2.812 -1.457 1 97.94 95 LEU A CA 1
ATOM 700 C C . LEU A 1 95 ? 3.547 -3.734 -2.414 1 97.94 95 LEU A C 1
ATOM 702 O O . LEU A 1 95 ? 3.455 -4.941 -2.176 1 97.94 95 LEU A O 1
ATOM 706 N N . ALA A 1 96 ? 3.045 -3.129 -3.445 1 97.94 96 ALA A N 1
ATOM 707 C CA . ALA A 1 96 ? 2.32 -3.904 -4.449 1 97.94 96 ALA A CA 1
ATOM 708 C C . ALA A 1 96 ? 3.209 -4.988 -5.051 1 97.94 96 ALA A C 1
ATOM 710 O O . ALA A 1 96 ? 2.797 -6.145 -5.164 1 97.94 96 ALA A O 1
ATOM 711 N N . ALA A 1 97 ? 4.367 -4.625 -5.402 1 98 97 ALA A N 1
ATOM 712 C CA . ALA A 1 97 ? 5.301 -5.57 -6.012 1 98 97 ALA A CA 1
ATOM 713 C C . ALA A 1 97 ? 5.691 -6.668 -5.027 1 98 97 ALA A C 1
ATOM 715 O O . ALA A 1 97 ? 5.758 -7.844 -5.391 1 98 97 ALA A O 1
ATOM 716 N N . ALA A 1 98 ? 5.945 -6.312 -3.797 1 98.12 98 ALA A N 1
ATOM 717 C CA . ALA A 1 98 ? 6.34 -7.281 -2.777 1 98.12 98 ALA A CA 1
ATOM 718 C C . ALA A 1 98 ? 5.211 -8.266 -2.484 1 98.12 98 ALA A C 1
ATOM 720 O O . ALA A 1 98 ? 5.438 -9.477 -2.396 1 98.12 98 ALA A O 1
ATOM 721 N N . CYS A 1 99 ? 4.047 -7.82 -2.402 1 97.94 99 CYS A N 1
ATOM 722 C CA . CYS A 1 99 ? 2.914 -8.68 -2.074 1 97.94 99 CYS A CA 1
ATOM 723 C C . CYS A 1 99 ? 2.555 -9.578 -3.25 1 97.94 99 CYS A C 1
ATOM 725 O O . CYS A 1 99 ? 2.215 -10.75 -3.061 1 97.94 99 CYS A O 1
ATOM 727 N N . ALA A 1 100 ? 2.588 -8.992 -4.438 1 97.69 100 ALA A N 1
ATOM 728 C CA . ALA A 1 100 ? 2.359 -9.828 -5.613 1 97.69 100 ALA A CA 1
ATOM 729 C C . ALA A 1 100 ? 3.385 -10.953 -5.695 1 97.69 100 ALA A C 1
ATOM 731 O O . ALA A 1 100 ? 3.031 -12.102 -5.969 1 97.69 100 ALA A O 1
ATOM 732 N N . SER A 1 101 ? 4.633 -10.664 -5.445 1 97 101 SER A N 1
ATOM 733 C CA . SER A 1 101 ? 5.691 -11.664 -5.48 1 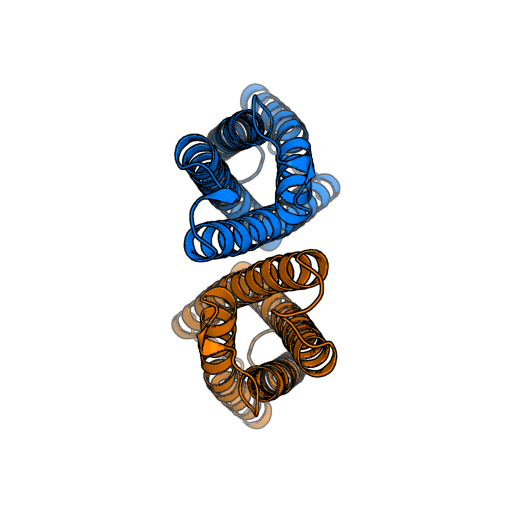97 101 SER A CA 1
ATOM 734 C C . SER A 1 101 ? 5.516 -12.695 -4.375 1 97 101 SER A C 1
ATOM 736 O O . SER A 1 101 ? 5.734 -13.891 -4.59 1 97 101 SER A O 1
ATOM 738 N N . ALA A 1 102 ? 5.137 -12.203 -3.195 1 96.38 102 ALA A N 1
ATOM 739 C CA . ALA A 1 102 ? 4.906 -13.125 -2.084 1 96.38 102 ALA A CA 1
ATOM 740 C C . ALA A 1 102 ? 3.789 -14.109 -2.41 1 96.38 102 ALA A C 1
ATOM 742 O O . ALA A 1 102 ? 3.879 -15.289 -2.072 1 96.38 102 ALA A O 1
ATOM 743 N N . GLY A 1 103 ? 2.762 -13.664 -3.055 1 95.5 103 GLY A N 1
ATOM 744 C CA . GLY A 1 103 ? 1.683 -14.555 -3.459 1 95.5 103 GLY A CA 1
ATOM 745 C C . GLY A 1 103 ? 2.121 -15.609 -4.453 1 95.5 103 GLY A C 1
ATOM 746 O O . GLY A 1 103 ? 1.759 -16.781 -4.324 1 95.5 103 GLY A O 1
ATOM 747 N N . VAL A 1 104 ? 2.887 -15.188 -5.387 1 93.75 104 VAL A N 1
ATOM 748 C CA . VAL A 1 104 ? 3.365 -16.094 -6.422 1 93.75 104 VAL A CA 1
ATOM 749 C C . VAL A 1 104 ? 4.305 -17.125 -5.809 1 93.75 104 VAL A C 1
ATOM 751 O O . VAL A 1 104 ? 4.227 -18.328 -6.129 1 93.75 104 VAL A O 1
ATOM 754 N N . ILE A 1 105 ? 5.164 -16.688 -4.91 1 92.31 105 ILE A N 1
ATOM 755 C CA . ILE A 1 105 ? 6.113 -17.594 -4.277 1 92.31 105 ILE A CA 1
ATOM 756 C C . ILE A 1 105 ? 5.359 -18.641 -3.461 1 92.31 105 ILE A C 1
ATOM 758 O O . ILE A 1 105 ? 5.715 -19.812 -3.479 1 92.31 105 ILE A O 1
ATOM 762 N N . ASP A 1 106 ? 4.371 -18.219 -2.791 1 91.81 106 ASP A N 1
ATOM 763 C CA . ASP A 1 106 ? 3.559 -19.141 -2.004 1 91.81 106 ASP A CA 1
ATOM 764 C C . ASP A 1 106 ? 2.9 -20.188 -2.893 1 91.81 106 ASP A C 1
ATOM 766 O O . ASP A 1 106 ? 2.852 -21.375 -2.535 1 91.81 106 ASP A O 1
ATOM 770 N N . LEU A 1 107 ? 2.414 -19.75 -3.99 1 89.75 107 LEU A N 1
ATOM 771 C CA . LEU A 1 107 ? 1.794 -20.688 -4.926 1 89.75 107 LEU A CA 1
ATOM 772 C C . LEU A 1 107 ? 2.828 -21.641 -5.504 1 89.75 107 LEU A C 1
ATOM 774 O O . LEU A 1 107 ? 2.564 -22.844 -5.648 1 89.75 107 LEU A O 1
ATOM 778 N N . LEU A 1 108 ? 4.004 -21.109 -5.785 1 87.19 108 LEU A N 1
ATOM 779 C CA . LEU A 1 108 ? 5.074 -21.938 -6.336 1 87.19 108 LEU A CA 1
ATOM 780 C C . LEU A 1 108 ? 5.516 -22.984 -5.328 1 87.19 108 LEU A C 1
ATOM 782 O O . LEU A 1 108 ? 5.863 -24.109 -5.707 1 87.19 108 LEU A O 1
ATOM 786 N N . PHE A 1 109 ? 5.418 -22.625 -4.09 1 85 109 PHE A N 1
ATOM 787 C CA . PHE A 1 109 ? 5.762 -23.562 -3.033 1 85 109 PHE A CA 1
ATOM 788 C C . PHE A 1 109 ? 4.742 -24.688 -2.959 1 85 109 PHE A C 1
ATOM 790 O O . PHE A 1 109 ? 5.094 -25.844 -2.688 1 85 109 PHE A O 1
ATOM 797 N N . HIS A 1 110 ? 3.533 -24.422 -3.258 1 82.75 110 HIS A N 1
ATOM 798 C CA . HIS A 1 110 ? 2.465 -25.406 -3.16 1 82.75 110 HIS A CA 1
ATOM 799 C C . HIS A 1 110 ? 2.398 -26.281 -4.418 1 82.75 110 HIS A C 1
ATOM 801 O O . HIS A 1 110 ? 2.012 -27.438 -4.352 1 82.75 110 HIS A O 1
ATOM 807 N N . LEU A 1 111 ? 2.576 -25.609 -5.547 1 75.62 111 LEU A N 1
ATOM 808 C CA . LEU A 1 111 ? 2.488 -26.359 -6.793 1 75.62 111 LEU A CA 1
ATOM 809 C C . LEU A 1 111 ? 3.662 -27.328 -6.926 1 75.62 111 LEU A C 1
ATOM 811 O O . LEU A 1 111 ? 3.709 -28.125 -7.863 1 75.62 111 LEU A O 1
ATOM 815 N N . ASP A 1 112 ? 4.199 -27.75 -5.785 1 63.88 112 ASP A N 1
ATOM 816 C CA . ASP A 1 112 ? 5.207 -28.781 -5.59 1 63.88 112 ASP A CA 1
ATOM 817 C C . ASP A 1 112 ? 6.488 -28.453 -6.359 1 63.88 112 ASP A C 1
ATOM 819 O O . ASP A 1 112 ? 6.508 -27.531 -7.176 1 63.88 112 ASP A O 1
ATOM 823 N N . GLY A 1 113 ? 7.633 -29.312 -6.617 1 57.38 113 GLY A N 1
ATOM 824 C CA . GLY A 1 113 ? 9.039 -29.594 -6.875 1 57.38 113 GLY A CA 1
ATOM 825 C C . GLY A 1 113 ? 9.516 -29.062 -8.211 1 57.38 113 GLY A C 1
ATOM 826 O O . GLY A 1 113 ? 10.57 -28.422 -8.297 1 57.38 113 GLY A O 1
ATOM 827 N N . SER A 1 114 ? 8.797 -29.25 -9.188 1 58.44 114 SER A N 1
ATOM 828 C CA . SER A 1 114 ? 9.453 -29.109 -10.484 1 58.44 114 SER A CA 1
ATOM 829 C C . SER A 1 114 ? 9.562 -27.641 -10.898 1 58.44 114 SER A C 1
ATOM 831 O O . SER A 1 114 ? 10.477 -27.266 -11.625 1 58.44 114 SER A O 1
ATOM 833 N N . TYR A 1 115 ? 8.648 -26.688 -10.18 1 62.78 115 TYR A N 1
ATOM 834 C CA . TYR A 1 115 ? 8.664 -25.328 -10.711 1 62.78 115 TYR A CA 1
ATOM 835 C C . TYR A 1 115 ? 9.586 -24.422 -9.898 1 62.78 115 TYR A C 1
ATOM 837 O O . TYR A 1 115 ? 10.039 -23.391 -10.383 1 62.78 115 TYR A O 1
ATOM 845 N N . CYS A 1 116 ? 9.781 -24.906 -8.734 1 69.81 116 CYS A N 1
ATOM 846 C CA . CYS A 1 116 ? 10.656 -24.047 -7.934 1 69.81 116 CYS A CA 1
ATOM 847 C C . CYS A 1 116 ? 11.609 -24.891 -7.086 1 69.81 116 CYS A C 1
ATOM 849 O O . CYS A 1 116 ? 11.289 -25.234 -5.949 1 69.81 116 CYS A O 1
ATOM 851 N N . PRO A 1 117 ? 12.766 -25.203 -7.762 1 75 117 PRO A N 1
ATOM 852 C CA . PRO A 1 117 ? 13.75 -25.875 -6.906 1 75 117 PRO A CA 1
ATOM 853 C C . PRO A 1 117 ? 14.039 -25.094 -5.625 1 75 117 PRO A C 1
ATOM 855 O O . PRO A 1 117 ? 13.969 -23.859 -5.617 1 75 117 PRO A O 1
ATOM 858 N N . PRO A 1 118 ? 14.172 -25.812 -4.551 1 75.69 118 PRO A N 1
ATOM 859 C CA . PRO A 1 118 ? 14.297 -25.188 -3.23 1 75.69 118 PRO A CA 1
ATOM 860 C C . PRO A 1 118 ? 15.305 -24.047 -3.211 1 75.69 118 PRO A C 1
ATOM 862 O O . PRO A 1 118 ? 15.086 -23.031 -2.545 1 75.69 118 PRO A O 1
ATOM 865 N N . LYS A 1 119 ? 16.484 -24.203 -3.916 1 77.44 119 LYS A N 1
ATOM 866 C CA . LYS A 1 119 ? 17.5 -23.141 -3.922 1 77.44 119 LYS A CA 1
ATOM 867 C C . LYS A 1 119 ? 16.953 -21.875 -4.57 1 77.44 119 LYS A C 1
ATOM 869 O O . LYS A 1 119 ? 17.141 -20.781 -4.047 1 77.44 119 LYS A O 1
ATOM 874 N N . PHE A 1 120 ? 16.25 -22 -5.609 1 81.19 120 PHE A N 1
ATOM 875 C CA . PHE A 1 120 ? 15.703 -20.844 -6.316 1 81.19 120 PHE A CA 1
ATOM 876 C C . PHE A 1 120 ? 14.555 -20.234 -5.535 1 81.19 120 PHE A C 1
ATOM 878 O O . PHE A 1 120 ? 14.469 -19 -5.41 1 81.19 120 PHE A O 1
ATOM 885 N N . CYS A 1 121 ? 13.852 -21 -4.898 1 83.56 121 CYS A N 1
ATOM 886 C CA . CYS A 1 121 ? 12.695 -20.5 -4.164 1 83.56 121 CYS A CA 1
ATOM 887 C C . CYS A 1 121 ? 13.125 -19.703 -2.934 1 83.56 121 CYS A C 1
ATOM 889 O O . CYS A 1 121 ? 12.508 -18.703 -2.58 1 83.56 121 CYS A O 1
ATOM 891 N N . GLY A 1 122 ? 14.156 -20.188 -2.359 1 88.5 122 GLY A N 1
ATOM 892 C CA . GLY A 1 122 ? 14.695 -19.469 -1.222 1 88.5 122 GLY A CA 1
ATOM 893 C C . GLY A 1 122 ? 15.195 -18.078 -1.579 1 88.5 122 GLY A C 1
ATOM 894 O O . GLY A 1 122 ? 15 -17.125 -0.815 1 88.5 122 GLY A O 1
ATOM 895 N N . ARG A 1 123 ? 15.805 -17.984 -2.713 1 91.94 123 ARG A N 1
ATOM 896 C CA . ARG A 1 123 ? 16.297 -16.688 -3.184 1 91.94 123 ARG A CA 1
ATOM 897 C C . ARG A 1 123 ? 15.156 -15.742 -3.484 1 91.94 123 ARG A C 1
ATOM 899 O O . ARG A 1 123 ? 15.242 -14.547 -3.193 1 91.94 123 ARG A O 1
ATOM 906 N N . TYR A 1 124 ? 14.086 -16.266 -4.039 1 93.12 124 TYR A N 1
ATOM 907 C CA . TYR A 1 124 ? 12.906 -15.438 -4.289 1 93.12 124 TYR A CA 1
ATOM 908 C C . TYR A 1 124 ? 12.312 -14.914 -2.982 1 93.12 124 TYR A C 1
ATOM 910 O O . TYR A 1 124 ? 11.938 -13.75 -2.891 1 93.12 124 TYR A O 1
ATOM 918 N N . GLN A 1 125 ? 12.297 -15.789 -2.002 1 93.81 125 GLN A N 1
ATOM 919 C CA . GLN A 1 125 ? 11.758 -15.406 -0.704 1 93.81 125 GLN A CA 1
ATOM 920 C C . GLN A 1 125 ? 12.617 -14.328 -0.046 1 93.81 125 GLN A C 1
ATOM 922 O O . GLN A 1 125 ? 12.086 -13.383 0.543 1 93.81 125 GLN A O 1
ATOM 927 N N . LEU A 1 126 ? 13.852 -14.531 -0.159 1 95.44 126 LEU A N 1
ATOM 928 C CA . LEU A 1 126 ? 14.766 -13.555 0.427 1 95.44 126 LEU A CA 1
ATOM 929 C C . LEU A 1 126 ? 14.648 -12.203 -0.281 1 95.44 126 LEU A C 1
ATOM 931 O O . LEU A 1 126 ? 14.625 -11.156 0.368 1 95.44 126 LEU A O 1
ATOM 935 N N . SER A 1 127 ? 14.594 -12.242 -1.563 1 97.06 127 SER A N 1
ATOM 936 C CA . SER A 1 127 ? 14.422 -11.016 -2.33 1 97.06 127 SER A CA 1
ATOM 937 C C . SER A 1 127 ? 13.141 -10.289 -1.927 1 97.06 127 SER A C 1
ATOM 939 O O . SER A 1 127 ? 13.164 -9.078 -1.688 1 97.06 127 SER A O 1
ATOM 941 N N . THR A 1 128 ? 12.07 -10.992 -1.811 1 97.12 128 THR A N 1
ATOM 942 C CA . THR A 1 128 ? 10.789 -10.398 -1.458 1 97.12 128 THR A CA 1
ATOM 943 C C . THR A 1 128 ? 10.82 -9.844 -0.036 1 97.12 128 THR A C 1
ATOM 945 O O . THR A 1 128 ? 10.258 -8.789 0.238 1 97.12 128 THR A O 1
ATOM 948 N N . SER A 1 129 ? 11.492 -10.547 0.873 1 97.5 129 SER A N 1
ATOM 949 C CA . SER A 1 129 ? 11.633 -10.047 2.238 1 97.5 129 SER A CA 1
ATOM 950 C C . SER A 1 129 ? 12.383 -8.719 2.268 1 97.5 129 SER A C 1
ATOM 952 O O . SER A 1 129 ? 12.016 -7.805 3.004 1 97.5 129 SER A O 1
ATOM 954 N N . MET A 1 130 ? 13.391 -8.641 1.456 1 98.38 130 MET A N 1
ATOM 955 C CA . MET A 1 130 ? 14.156 -7.406 1.366 1 98.38 130 MET A CA 1
ATOM 956 C C . MET A 1 130 ? 13.312 -6.281 0.776 1 98.38 130 MET A C 1
ATOM 958 O O . MET A 1 130 ? 13.445 -5.125 1.178 1 98.38 130 MET A O 1
ATOM 962 N N . ALA A 1 131 ? 12.516 -6.629 -0.136 1 98.31 131 ALA A N 1
ATOM 963 C CA . ALA A 1 131 ? 11.625 -5.637 -0.73 1 98.31 131 ALA A CA 1
ATOM 964 C C . ALA A 1 131 ? 10.633 -5.098 0.303 1 98.31 131 ALA A C 1
ATOM 966 O O . ALA A 1 131 ? 10.32 -3.904 0.308 1 98.31 131 ALA A O 1
ATOM 967 N N . PHE A 1 132 ? 10.133 -5.926 1.228 1 98.5 132 PHE A N 1
ATOM 968 C CA . PHE A 1 132 ? 9.234 -5.488 2.289 1 98.5 132 PHE A CA 1
ATOM 969 C C . PHE A 1 132 ? 9.945 -4.527 3.238 1 98.5 132 PHE A C 1
ATOM 971 O O . PHE A 1 132 ? 9.352 -3.549 3.695 1 98.5 132 PHE A O 1
ATOM 978 N N . LEU A 1 133 ? 11.125 -4.852 3.459 1 98.12 133 LEU A N 1
ATOM 979 C CA . LEU A 1 133 ? 11.906 -3.969 4.324 1 98.12 133 LEU A CA 1
ATOM 980 C C . LEU A 1 133 ? 12.125 -2.613 3.66 1 98.12 133 LEU A C 1
ATOM 982 O O . LEU A 1 133 ? 12.008 -1.573 4.312 1 98.12 133 LEU A O 1
ATOM 986 N N . SER A 1 134 ? 12.445 -2.646 2.387 1 98.12 134 SER A N 1
ATOM 987 C CA . SER A 1 134 ? 12.578 -1.398 1.642 1 98.12 134 SER A CA 1
ATOM 988 C C . SER A 1 134 ? 11.281 -0.602 1.655 1 98.12 134 SER A C 1
ATOM 990 O O . SER A 1 134 ? 11.297 0.619 1.823 1 98.12 134 SER A O 1
ATOM 992 N N . TRP A 1 135 ? 10.195 -1.282 1.462 1 97.75 135 TRP A N 1
ATOM 993 C CA . TRP A 1 135 ? 8.891 -0.625 1.505 1 97.75 135 TRP A CA 1
ATOM 994 C C . TRP A 1 135 ? 8.648 0.014 2.869 1 97.75 135 TRP A C 1
ATOM 996 O O . TRP A 1 135 ? 8.148 1.139 2.955 1 97.75 135 TRP A O 1
ATOM 1006 N N . PHE A 1 136 ? 8.977 -0.694 3.926 1 97.31 136 PHE A N 1
ATOM 1007 C CA . PHE A 1 136 ? 8.758 -0.176 5.273 1 97.31 136 PHE A CA 1
ATOM 1008 C C . PHE A 1 136 ? 9.5 1.145 5.469 1 97.31 136 PHE A C 1
ATOM 1010 O O . PHE A 1 136 ? 8.945 2.09 6.035 1 97.31 136 PHE A O 1
ATOM 1017 N N . LEU A 1 137 ? 10.617 1.237 4.996 1 97.06 137 LEU A N 1
ATOM 1018 C CA . LEU A 1 137 ? 11.414 2.453 5.125 1 97.06 137 LEU A CA 1
ATOM 1019 C C . LEU A 1 137 ? 10.867 3.561 4.23 1 97.06 137 LEU A C 1
ATOM 1021 O O . LEU A 1 137 ? 10.805 4.723 4.641 1 97.06 137 LEU A O 1
ATOM 1025 N N . THR A 1 138 ? 10.438 3.186 3.021 1 96.19 138 THR A N 1
ATOM 1026 C CA . THR A 1 13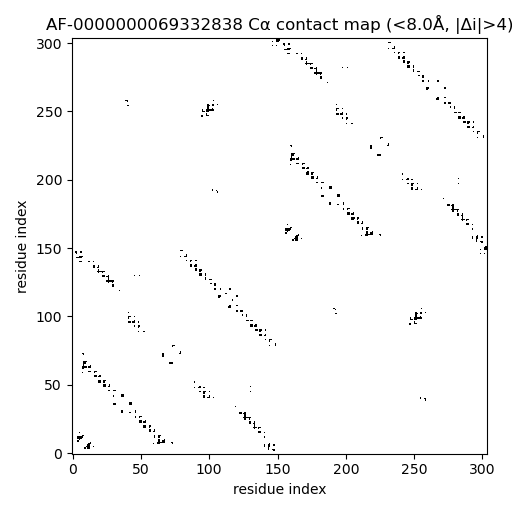8 ? 9.883 4.176 2.107 1 96.19 138 THR A CA 1
ATOM 1027 C C . THR A 1 138 ? 8.547 4.703 2.627 1 96.19 138 THR A C 1
ATOM 1029 O O . THR A 1 138 ? 8.25 5.891 2.492 1 96.19 138 THR A O 1
ATOM 1032 N N . ALA A 1 139 ? 7.836 3.793 3.209 1 95.75 139 ALA A N 1
ATOM 1033 C CA . ALA A 1 139 ? 6.559 4.203 3.793 1 95.75 139 ALA A CA 1
ATOM 1034 C C . ALA A 1 139 ? 6.773 5.156 4.965 1 95.75 139 ALA A C 1
ATOM 1036 O O . ALA A 1 139 ? 6.051 6.145 5.109 1 95.75 139 ALA A O 1
ATOM 1037 N N . SER A 1 140 ? 7.707 4.855 5.766 1 94.06 140 SER A N 1
ATOM 1038 C CA . SER A 1 140 ? 8.031 5.727 6.891 1 94.06 140 SER A CA 1
ATOM 1039 C C . SER A 1 140 ? 8.469 7.109 6.414 1 94.06 140 SER A C 1
ATOM 1041 O O . SER A 1 140 ? 8.016 8.125 6.941 1 94.06 140 SER A O 1
ATOM 1043 N N . SER A 1 141 ? 9.266 7.09 5.422 1 93.62 141 SER A N 1
ATOM 1044 C CA . SER A 1 141 ? 9.711 8.367 4.867 1 93.62 141 SER A CA 1
ATOM 1045 C C . SER A 1 141 ? 8.539 9.156 4.293 1 93.62 141 SER A C 1
ATOM 1047 O O . SER A 1 141 ? 8.461 10.375 4.469 1 93.62 141 SER A O 1
ATOM 1049 N N . SER A 1 142 ? 7.691 8.508 3.637 1 92.88 142 SER A N 1
ATOM 1050 C CA . SER A 1 142 ? 6.527 9.164 3.051 1 92.88 142 SER A CA 1
ATOM 1051 C C . SER A 1 142 ? 5.629 9.766 4.129 1 92.88 142 SER A C 1
ATOM 1053 O O . SER A 1 142 ? 5.125 10.875 3.973 1 92.88 142 SER A O 1
ATOM 1055 N N . LEU A 1 143 ? 5.496 9.086 5.152 1 91.06 143 LEU A N 1
ATOM 1056 C CA . LEU A 1 143 ? 4.645 9.555 6.238 1 91.06 143 LEU A CA 1
ATOM 1057 C C . LEU A 1 143 ? 5.258 10.781 6.914 1 91.06 143 LEU A C 1
ATOM 1059 O O . LEU A 1 143 ? 4.551 11.742 7.219 1 91.06 143 LEU A O 1
ATOM 1063 N N . PHE A 1 144 ? 6.52 10.773 7.141 1 91.62 144 PHE A N 1
ATOM 1064 C CA . PHE A 1 144 ? 7.191 11.898 7.785 1 91.62 144 PHE A CA 1
ATOM 1065 C C . PHE A 1 144 ? 7.141 13.141 6.906 1 91.62 144 PHE A C 1
ATOM 1067 O O . PHE A 1 144 ? 6.902 14.242 7.395 1 91.62 144 PHE A O 1
ATOM 1074 N N . ASN A 1 145 ? 7.355 12.914 5.699 1 91.44 145 ASN A N 1
ATOM 1075 C CA . ASN A 1 145 ? 7.309 14.047 4.785 1 91.44 145 ASN A CA 1
ATOM 1076 C C . ASN A 1 145 ? 5.895 14.602 4.648 1 91.44 145 ASN A C 1
ATOM 1078 O O . ASN A 1 145 ? 5.703 15.812 4.535 1 91.44 145 ASN A O 1
ATOM 1082 N N . LEU A 1 146 ? 4.973 13.711 4.605 1 88.88 146 LEU A N 1
ATOM 1083 C CA . LEU A 1 146 ? 3.58 14.141 4.535 1 88.88 146 LEU A CA 1
ATOM 1084 C C . LEU A 1 146 ? 3.193 14.922 5.789 1 88.88 146 LEU A C 1
ATOM 1086 O O . LEU A 1 146 ? 2.523 15.953 5.695 1 88.88 146 LEU A O 1
ATOM 1090 N N . TRP A 1 147 ? 3.654 14.43 6.883 1 87.38 147 TRP A N 1
ATOM 1091 C CA . TRP A 1 147 ? 3.391 15.125 8.141 1 87.38 147 TRP A CA 1
ATOM 1092 C C . TRP A 1 147 ? 4.031 16.5 8.141 1 87.38 147 TRP A C 1
ATOM 1094 O O . TRP A 1 147 ? 3.422 17.484 8.594 1 87.38 147 TRP A O 1
ATOM 1104 N N . HIS A 1 148 ? 5.109 16.562 7.641 1 87.56 148 HIS A N 1
ATOM 1105 C CA . HIS A 1 148 ? 5.836 17.828 7.59 1 87.56 148 HIS A CA 1
ATOM 1106 C C . HIS A 1 148 ? 5.117 18.844 6.711 1 87.56 148 HIS A C 1
ATOM 1108 O O . HIS A 1 148 ? 4.973 20.016 7.094 1 87.56 148 HIS A O 1
ATOM 1114 N N . VAL A 1 149 ? 4.68 18.484 5.594 1 86.06 149 VAL A N 1
ATOM 1115 C CA . VAL A 1 149 ? 3.994 19.375 4.664 1 86.06 149 VAL A CA 1
ATOM 1116 C C . VAL A 1 149 ? 2.633 19.766 5.23 1 86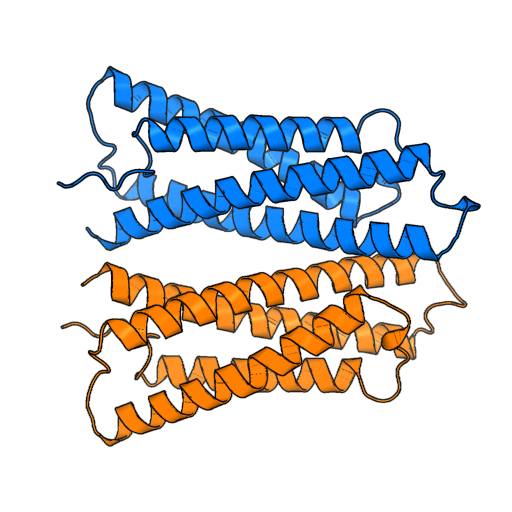.06 149 VAL A C 1
ATOM 1118 O O . VAL A 1 149 ? 2.193 20.906 5.07 1 86.06 149 VAL A O 1
ATOM 1121 N N . ALA A 1 150 ? 2.031 18.891 5.902 1 84.25 150 ALA A N 1
ATOM 1122 C CA . ALA A 1 150 ? 0.71 19.172 6.461 1 84.25 150 ALA A CA 1
ATOM 1123 C C . ALA A 1 150 ? 0.806 20.109 7.664 1 84.25 150 ALA A C 1
ATOM 1125 O O . ALA A 1 150 ? -0.173 20.75 8.031 1 84.25 150 ALA A O 1
ATOM 1126 N N . SER A 1 151 ? 1.935 20.234 8.266 1 81.06 151 SER A N 1
ATOM 1127 C CA . SER A 1 151 ? 2.125 21.062 9.445 1 81.06 151 SER A CA 1
ATOM 1128 C C . SER A 1 151 ? 2.477 22.5 9.062 1 81.06 151 SER A C 1
ATOM 1130 O O . SER A 1 151 ? 2.652 23.344 9.938 1 81.06 151 SER A O 1
ATOM 1132 N N . TRP A 1 152 ? 2.592 22.703 7.816 1 78.12 152 TRP A N 1
ATOM 1133 C CA . TRP A 1 152 ? 2.846 24.062 7.387 1 78.12 152 TRP A CA 1
ATOM 1134 C C . TRP A 1 152 ? 1.613 24.938 7.598 1 78.12 152 TRP A C 1
ATOM 1136 O O . TRP A 1 152 ? 0.482 24.484 7.414 1 78.12 152 TRP A O 1
ATOM 1146 N N . MET B 1 1 ? -12.25 25.969 12.883 1 44.06 1 MET B N 1
ATOM 1147 C CA . MET B 1 1 ? -11.289 24.969 12.445 1 44.06 1 MET B CA 1
ATOM 1148 C C . MET B 1 1 ? -11.695 24.359 11.109 1 44.06 1 MET B C 1
ATOM 1150 O O . MET B 1 1 ? -12.836 23.938 10.938 1 44.06 1 MET B O 1
ATOM 1154 N N . ASP B 1 2 ? -11.094 24.703 10.008 1 55.62 2 ASP B N 1
ATOM 1155 C CA . ASP B 1 2 ? -11.492 24.406 8.633 1 55.62 2 ASP B CA 1
ATOM 1156 C C . ASP B 1 2 ? -11.562 22.906 8.383 1 55.62 2 ASP B C 1
ATOM 1158 O O . ASP B 1 2 ? -10.594 22.188 8.648 1 55.62 2 ASP B O 1
ATOM 1162 N N . GLU B 1 3 ? -12.703 22.359 8.461 1 65.81 3 GLU B N 1
ATOM 1163 C CA . GLU B 1 3 ? -12.977 20.938 8.258 1 65.81 3 GLU B CA 1
ATOM 1164 C C . GLU B 1 3 ? -12.398 20.453 6.93 1 65.81 3 GLU B C 1
ATOM 1166 O O . GLU B 1 3 ? -12.57 21.109 5.898 1 65.81 3 GLU B O 1
ATOM 1171 N N . THR B 1 4 ? -11.281 19.719 6.891 1 73.69 4 THR B N 1
ATOM 1172 C CA . THR B 1 4 ? -10.773 19.094 5.676 1 73.69 4 THR B CA 1
ATOM 1173 C C . THR B 1 4 ? -11.828 18.188 5.039 1 73.69 4 THR B C 1
ATOM 1175 O O . THR B 1 4 ? -12.328 17.266 5.676 1 73.69 4 THR B O 1
ATOM 1178 N N . PRO B 1 5 ? -12.195 18.609 3.805 1 78.69 5 PRO B N 1
ATOM 1179 C CA . PRO B 1 5 ? -13.148 17.734 3.121 1 78.69 5 PRO B CA 1
ATOM 1180 C C . PRO B 1 5 ? -12.641 16.297 3.004 1 78.69 5 PRO B C 1
ATOM 1182 O O . PRO B 1 5 ? -11.469 16.078 2.697 1 78.69 5 PRO B O 1
ATOM 1185 N N . GLY B 1 6 ? -13.453 15.312 3.537 1 82.38 6 GLY B N 1
ATOM 1186 C CA . GLY B 1 6 ? -13.078 13.906 3.463 1 82.38 6 GLY B CA 1
ATOM 1187 C C . GLY B 1 6 ? -12.719 13.312 4.812 1 82.38 6 GLY B C 1
ATOM 1188 O O . GLY B 1 6 ? -12.578 12.094 4.941 1 82.38 6 GLY B O 1
ATOM 1189 N N . SER B 1 7 ? -12.562 14.242 5.715 1 84.38 7 SER B N 1
ATOM 1190 C CA . SER B 1 7 ? -12.281 13.742 7.055 1 84.38 7 SER B CA 1
ATOM 1191 C C . SER B 1 7 ? -13.539 13.195 7.715 1 84.38 7 SER B C 1
ATOM 1193 O O . SER B 1 7 ? -14.648 13.453 7.254 1 84.38 7 SER B O 1
ATOM 1195 N N . VAL B 1 8 ? -13.289 12.469 8.711 1 86.69 8 VAL B N 1
ATOM 1196 C CA . VAL B 1 8 ? -14.375 11.797 9.414 1 86.69 8 VAL B CA 1
ATOM 1197 C C . VAL B 1 8 ? -15.398 12.828 9.875 1 86.69 8 VAL B C 1
ATOM 1199 O O . VAL B 1 8 ? -15.039 13.883 10.406 1 86.69 8 VAL B O 1
ATOM 1202 N N . GLY B 1 9 ? -16.688 12.625 9.555 1 86.5 9 GLY B N 1
ATOM 1203 C CA . GLY B 1 9 ? -17.766 13.508 9.969 1 86.5 9 GLY B CA 1
ATOM 1204 C C . GLY B 1 9 ? -18.312 14.359 8.836 1 86.5 9 GLY B C 1
ATOM 1205 O O . GLY B 1 9 ? -19.25 15.141 9.039 1 86.5 9 GLY B O 1
ATOM 1206 N N . THR B 1 10 ? -17.781 14.195 7.676 1 89.38 10 THR B N 1
ATOM 1207 C CA . THR B 1 10 ? -18.219 14.992 6.539 1 89.38 10 THR B CA 1
ATOM 1208 C C . THR B 1 10 ? -19.016 14.133 5.559 1 89.38 10 THR B C 1
ATOM 1210 O O . THR B 1 10 ? -19.031 12.906 5.664 1 89.38 10 THR B O 1
ATOM 1213 N N . THR B 1 11 ? -19.719 14.805 4.672 1 91.12 11 THR B N 1
ATOM 1214 C CA . THR B 1 11 ? -20.5 14.109 3.656 1 91.12 11 THR B CA 1
ATOM 1215 C C . THR B 1 11 ? -19.594 13.359 2.688 1 91.12 11 THR B C 1
ATOM 1217 O O . THR B 1 11 ? -19.938 12.266 2.229 1 91.12 11 THR B O 1
ATOM 1220 N N . SER B 1 12 ? -18.469 13.969 2.375 1 92.75 12 SER B N 1
ATOM 1221 C CA . SER B 1 12 ? -17.516 13.312 1.487 1 92.75 12 SER B CA 1
ATOM 1222 C C . SER B 1 12 ? -16.953 12.039 2.111 1 92.75 12 SER B C 1
ATOM 1224 O O . SER B 1 12 ? -16.766 11.039 1.418 1 92.75 12 SER B O 1
ATOM 1226 N N . SER B 1 13 ? -16.719 12.094 3.334 1 94.12 13 SER B N 1
ATOM 1227 C CA . SER B 1 13 ? -16.25 10.898 4.035 1 94.12 13 SER B CA 1
ATOM 1228 C C . SER B 1 13 ? -17.312 9.812 4.027 1 94.12 13 SER B C 1
ATOM 1230 O O . SER B 1 13 ? -17 8.625 3.863 1 94.12 13 SER B O 1
ATOM 1232 N N . LEU B 1 14 ? -18.516 10.164 4.207 1 94.69 14 LEU B N 1
ATOM 1233 C CA . LEU B 1 14 ? -19.609 9.203 4.18 1 94.69 14 LEU B CA 1
ATOM 1234 C C . LEU B 1 14 ? -19.688 8.508 2.822 1 94.69 14 LEU B C 1
ATOM 1236 O O . LEU B 1 14 ? -19.875 7.289 2.756 1 94.69 14 LEU B O 1
ATOM 1240 N N . SER B 1 15 ? -19.562 9.281 1.764 1 95.88 15 SER B N 1
ATOM 1241 C CA . SER B 1 15 ? -19.578 8.703 0.424 1 95.88 15 SER B CA 1
ATOM 1242 C C . SER B 1 15 ? -18.422 7.723 0.236 1 95.88 15 SER B C 1
ATOM 1244 O O . SER B 1 15 ? -18.594 6.672 -0.389 1 95.88 15 SER B O 1
ATOM 1246 N N . LEU B 1 16 ? -17.25 8.047 0.717 1 96.25 16 LEU B N 1
ATOM 1247 C CA . LEU B 1 16 ? -16.094 7.172 0.627 1 96.25 16 LEU B CA 1
ATOM 1248 C C . LEU B 1 16 ? -16.344 5.863 1.37 1 96.25 16 LEU B C 1
ATOM 1250 O O . LEU B 1 16 ? -16.047 4.781 0.851 1 96.25 16 LEU B O 1
ATOM 1254 N N . ARG B 1 17 ? -16.922 5.93 2.506 1 96.75 17 ARG B N 1
ATOM 1255 C CA . ARG B 1 17 ? -17.172 4.754 3.334 1 96.75 17 ARG B CA 1
ATOM 1256 C C . ARG B 1 17 ? -18.219 3.844 2.695 1 96.75 17 ARG B C 1
ATOM 1258 O O . ARG B 1 17 ? -18.094 2.617 2.742 1 96.75 17 ARG B O 1
ATOM 1265 N N . LEU B 1 18 ? -19.172 4.438 2.145 1 96.75 18 LEU B N 1
ATOM 1266 C CA . LEU B 1 18 ? -20.203 3.65 1.47 1 96.75 18 LEU B CA 1
ATOM 1267 C C . LEU B 1 18 ? -19.625 2.926 0.259 1 96.75 18 LEU B C 1
ATOM 1269 O O . LEU B 1 18 ? -19.938 1.76 0.017 1 96.75 18 LEU B O 1
ATOM 1273 N N . GLY B 1 19 ? -18.844 3.668 -0.424 1 97.5 19 GLY B N 1
ATOM 1274 C CA . GLY B 1 19 ? -18.172 3.035 -1.548 1 97.5 19 GLY B CA 1
ATOM 1275 C C . GLY B 1 19 ? -17.25 1.899 -1.132 1 97.5 19 GLY B C 1
ATOM 1276 O O . GLY B 1 19 ? -17.219 0.849 -1.776 1 97.5 19 GLY B O 1
ATOM 1277 N N . GLN B 1 20 ? -16.531 2.107 -0.099 1 97.19 20 GLN B N 1
ATOM 1278 C CA . GLN B 1 20 ? -15.641 1.079 0.438 1 97.19 20 GLN B CA 1
ATOM 1279 C C . GLN B 1 20 ? -16.422 -0.179 0.809 1 97.19 20 GLN B C 1
ATOM 1281 O O . GLN B 1 20 ? -16 -1.292 0.484 1 97.19 20 GLN B O 1
ATOM 1286 N N . ALA B 1 21 ? -17.484 0.022 1.498 1 97.69 21 ALA B N 1
ATOM 1287 C CA . ALA B 1 21 ? -18.297 -1.108 1.932 1 97.69 21 ALA B CA 1
ATOM 1288 C C . ALA B 1 21 ? -18.891 -1.846 0.736 1 97.69 21 ALA B C 1
ATOM 1290 O O . ALA B 1 21 ? -18.922 -3.078 0.714 1 97.69 21 ALA B O 1
ATOM 1291 N N . LEU B 1 22 ? -19.266 -1.108 -0.214 1 98.06 22 LEU B N 1
ATOM 1292 C CA . LEU B 1 22 ? -19.875 -1.693 -1.4 1 98.06 22 LEU B CA 1
ATOM 1293 C C . LEU B 1 22 ? -18.859 -2.523 -2.184 1 98.06 22 LEU B C 1
ATOM 1295 O O . LEU B 1 22 ? -19.125 -3.684 -2.51 1 98.06 22 LEU B O 1
ATOM 1299 N N . PHE B 1 23 ? -17.734 -1.965 -2.461 1 98.62 23 PHE B N 1
ATOM 1300 C CA . PHE B 1 23 ? -16.734 -2.65 -3.27 1 98.62 23 PHE B CA 1
ATOM 1301 C C . PHE B 1 23 ? -16.125 -3.812 -2.502 1 98.62 23 PHE B C 1
ATOM 1303 O O . PHE B 1 23 ? -15.781 -4.84 -3.09 1 98.62 23 PHE B O 1
ATOM 1310 N N . SER B 1 24 ? -15.961 -3.646 -1.217 1 98.38 24 SER B N 1
ATOM 1311 C CA . SER B 1 24 ? -15.43 -4.758 -0.431 1 98.38 24 SER B CA 1
ATOM 1312 C C . SER B 1 24 ? -16.438 -5.906 -0.36 1 98.38 24 SER B C 1
ATOM 1314 O O . SER B 1 24 ? -16.047 -7.074 -0.411 1 98.38 24 SER B O 1
ATOM 1316 N N . SER B 1 25 ? -17.703 -5.613 -0.226 1 98 25 SER B N 1
ATOM 1317 C CA . SER B 1 25 ? -18.734 -6.652 -0.222 1 98 25 SER B CA 1
ATOM 1318 C C . SER B 1 25 ? -18.781 -7.379 -1.561 1 98 25 SER B C 1
ATOM 1320 O O . SER B 1 25 ? -18.891 -8.609 -1.602 1 98 25 SER B O 1
ATOM 1322 N N . ALA B 1 26 ? -18.719 -6.613 -2.594 1 98 26 ALA B N 1
ATOM 1323 C CA . ALA B 1 26 ? -18.703 -7.219 -3.922 1 98 26 ALA B CA 1
ATOM 1324 C C . ALA B 1 26 ? -17.5 -8.133 -4.098 1 98 26 ALA B C 1
ATOM 1326 O O . ALA B 1 26 ? -17.625 -9.25 -4.609 1 98 26 ALA B O 1
ATOM 1327 N N . SER B 1 27 ? -16.344 -7.652 -3.701 1 98.12 27 SER B N 1
ATOM 1328 C CA . SER B 1 27 ? -15.141 -8.469 -3.783 1 98.12 27 SER B CA 1
ATOM 1329 C C . SER B 1 27 ? -15.305 -9.773 -3.004 1 98.12 27 SER B C 1
ATOM 1331 O O . SER B 1 27 ? -14.945 -10.844 -3.494 1 98.12 27 SER B O 1
ATOM 1333 N N . LEU B 1 28 ? -15.852 -9.656 -1.879 1 96.81 28 LEU B N 1
ATOM 1334 C CA . LEU B 1 28 ? -16.078 -10.82 -1.032 1 96.81 28 LEU B CA 1
ATOM 1335 C C . LEU B 1 28 ? -17.031 -11.805 -1.697 1 96.81 28 LEU B C 1
ATOM 1337 O O . LEU B 1 28 ? -16.781 -13.016 -1.715 1 96.81 28 LEU B O 1
ATOM 1341 N N . LEU B 1 29 ? -18.047 -11.344 -2.254 1 95.56 29 LEU B N 1
ATOM 1342 C CA . LEU B 1 29 ? -19.062 -12.18 -2.883 1 95.56 29 LEU B CA 1
ATOM 1343 C C . LEU B 1 29 ? -18.484 -12.914 -4.09 1 95.56 29 LEU B C 1
ATOM 1345 O O . LEU B 1 29 ? -18.672 -14.133 -4.227 1 95.56 29 LEU B O 1
ATOM 1349 N N . PHE B 1 30 ? -17.734 -12.172 -4.922 1 95.31 30 PHE B N 1
ATOM 1350 C CA . PHE B 1 30 ? -17.188 -12.773 -6.137 1 95.31 30 PHE B CA 1
ATOM 1351 C C . PHE B 1 30 ? -16.109 -13.789 -5.801 1 95.31 30 PHE B C 1
ATOM 1353 O O . PHE B 1 30 ? -15.914 -14.766 -6.535 1 95.31 30 PHE B O 1
ATOM 1360 N N . MET B 1 31 ? -15.453 -13.586 -4.68 1 94.5 31 MET B N 1
ATOM 1361 C CA . MET B 1 31 ? -14.367 -14.492 -4.312 1 94.5 31 MET B CA 1
ATOM 1362 C C . MET B 1 31 ? -14.891 -15.68 -3.512 1 94.5 31 MET B C 1
ATOM 1364 O O . MET B 1 31 ? -14.273 -16.75 -3.494 1 94.5 31 MET B O 1
ATOM 1368 N N . SER B 1 32 ? -16.016 -15.609 -2.926 1 90.06 32 SER B N 1
ATOM 1369 C CA . SER B 1 32 ? -16.406 -16.641 -1.964 1 90.06 32 SER B CA 1
ATOM 1370 C C . SER B 1 32 ? -17.562 -17.469 -2.496 1 90.06 32 SER B C 1
ATOM 1372 O O . SER B 1 32 ? -17.75 -18.609 -2.066 1 90.06 32 SER B O 1
ATOM 1374 N N . VAL B 1 33 ? -18.234 -16.984 -3.416 1 87.81 33 VAL B N 1
ATOM 1375 C CA . VAL B 1 33 ? -19.422 -17.75 -3.824 1 87.81 33 VAL B CA 1
ATOM 1376 C C . VAL B 1 33 ? -19.078 -18.609 -5.039 1 87.81 33 VAL B C 1
ATOM 1378 O O . VAL B 1 33 ? -18.75 -18.078 -6.105 1 87.81 33 VAL B O 1
ATOM 1381 N N . GLY B 1 34 ? -19.141 -19.953 -4.91 1 79.62 34 GLY B N 1
ATOM 1382 C CA . GLY B 1 34 ? -19.078 -20.891 -6.02 1 79.62 34 GLY B CA 1
ATOM 1383 C C . GLY B 1 34 ? -17.672 -21.094 -6.566 1 79.62 34 GLY B C 1
ATOM 1384 O O . GLY B 1 34 ? -17.5 -21.422 -7.742 1 79.62 34 GLY B O 1
ATOM 1385 N N . VAL B 1 35 ? -16.719 -20.609 -5.836 1 80.44 35 VAL B N 1
ATOM 1386 C CA . VAL B 1 35 ? -15.352 -20.781 -6.332 1 80.44 35 VAL B CA 1
ATOM 1387 C C . VAL B 1 35 ? -14.484 -21.406 -5.246 1 80.44 35 VAL B C 1
ATOM 1389 O O . VAL B 1 35 ? -14.875 -21.469 -4.082 1 80.44 35 VAL B O 1
ATOM 1392 N N . GLU B 1 36 ? -13.477 -22.047 -5.652 1 83 36 GLU B N 1
ATOM 1393 C CA . GLU B 1 36 ? -12.555 -22.703 -4.73 1 83 36 GLU B CA 1
ATOM 1394 C C . GLU B 1 36 ? -11.422 -21.766 -4.328 1 83 36 GLU B C 1
ATOM 1396 O O . GLU B 1 36 ? -10.242 -22.078 -4.539 1 83 36 GLU B O 1
ATOM 1401 N N . PHE B 1 37 ? -11.758 -20.734 -3.646 1 86.88 37 PHE B N 1
ATOM 1402 C CA . PHE B 1 37 ? -10.773 -19.734 -3.258 1 86.88 37 PHE B CA 1
ATOM 1403 C C . PHE B 1 37 ? -9.883 -20.25 -2.133 1 86.88 37 PHE B C 1
ATOM 1405 O O . PHE B 1 37 ? -8.75 -19.797 -1.972 1 86.88 37 PHE B O 1
ATOM 1412 N N . TYR B 1 38 ? -10.391 -21.25 -1.318 1 88.06 38 TYR B N 1
ATOM 1413 C CA . TYR B 1 38 ? -9.695 -21.734 -0.129 1 88.06 38 TYR B CA 1
ATOM 1414 C C . TYR B 1 38 ? -8.422 -22.469 -0.506 1 88.06 38 TYR B C 1
ATOM 1416 O O . TYR B 1 38 ? -7.566 -22.734 0.348 1 88.06 38 TYR B O 1
ATOM 1424 N N . SER B 1 39 ? -8.242 -22.812 -1.724 1 87.25 39 SER B N 1
ATOM 1425 C CA . SER B 1 39 ? -7.062 -23.547 -2.184 1 87.25 39 SER B CA 1
ATOM 1426 C C . SER B 1 39 ? -5.859 -22.609 -2.318 1 87.25 39 SER B C 1
ATOM 1428 O O . SER B 1 39 ? -4.723 -23.078 -2.428 1 87.25 39 SER B O 1
ATOM 1430 N N . TYR B 1 40 ? -6.156 -21.297 -2.246 1 90.06 40 TYR B N 1
ATOM 1431 C CA . TYR B 1 40 ? -5.094 -20.312 -2.428 1 90.06 40 TYR B CA 1
ATOM 1432 C C . TYR B 1 40 ? -4.992 -19.391 -1.219 1 90.06 40 TYR B C 1
ATOM 1434 O O . TYR B 1 40 ? -5.961 -18.734 -0.852 1 90.06 40 TYR B O 1
ATOM 1442 N N . THR B 1 41 ? -3.834 -19.234 -0.665 1 93.81 41 THR B N 1
ATOM 1443 C CA . THR B 1 41 ? -3.611 -18.406 0.521 1 93.81 41 THR B CA 1
ATOM 1444 C C . THR B 1 41 ? -3.883 -16.938 0.22 1 93.81 41 THR B C 1
ATOM 1446 O O . THR B 1 41 ? -4.422 -16.219 1.062 1 93.81 41 THR B O 1
ATOM 1449 N N . ALA B 1 42 ? -3.475 -16.547 -0.976 1 95.69 42 ALA B N 1
ATOM 1450 C CA . ALA B 1 42 ? -3.68 -15.156 -1.358 1 95.69 42 ALA B CA 1
ATOM 1451 C C . ALA B 1 42 ? -5.164 -14.805 -1.374 1 95.69 42 ALA B C 1
ATOM 1453 O O . ALA B 1 42 ? -5.559 -13.719 -0.936 1 95.69 42 ALA B O 1
ATOM 1454 N N . PHE B 1 43 ? -6.035 -15.727 -1.837 1 95.69 43 PHE B N 1
ATOM 1455 C CA . PHE B 1 43 ? -7.473 -15.484 -1.915 1 95.69 43 PHE B CA 1
ATOM 1456 C C . PHE B 1 43 ? -8.102 -15.523 -0.529 1 95.69 43 PHE B C 1
ATOM 1458 O O . PHE B 1 43 ? -9.023 -14.758 -0.24 1 95.69 43 PHE B O 1
ATOM 1465 N N . CYS B 1 44 ? -7.582 -16.375 0.266 1 96.5 44 CYS B N 1
ATOM 1466 C CA . CYS B 1 44 ? -8.047 -16.391 1.647 1 96.5 44 CYS B CA 1
ATOM 1467 C C . CYS B 1 44 ? -7.707 -15.094 2.363 1 96.5 44 CYS B C 1
ATOM 1469 O O . CYS B 1 44 ? -8.516 -14.57 3.131 1 96.5 44 CYS B O 1
ATOM 1471 N N . PHE B 1 45 ? -6.523 -14.617 2.07 1 97.62 45 PHE B N 1
ATOM 1472 C CA . PHE B 1 45 ? -6.098 -13.344 2.631 1 97.62 45 PHE B CA 1
ATOM 1473 C C . PHE B 1 45 ? -7 -12.211 2.15 1 97.62 45 PHE B C 1
ATOM 1475 O O . PHE B 1 45 ? -7.43 -11.375 2.945 1 97.62 45 PHE B O 1
ATOM 1482 N N . LEU B 1 46 ? -7.328 -12.156 0.944 1 97.81 46 LEU B N 1
ATOM 1483 C CA . LEU B 1 46 ? -8.203 -11.141 0.376 1 97.81 46 LEU B CA 1
ATOM 1484 C C . LEU B 1 46 ? -9.586 -11.195 1.021 1 97.81 46 LEU B C 1
ATOM 1486 O O . LEU B 1 46 ? -10.125 -10.156 1.423 1 97.81 46 LEU B O 1
ATOM 1490 N N . VAL B 1 47 ? -10.148 -12.375 1.186 1 97.56 47 VAL B N 1
ATOM 1491 C CA . VAL B 1 47 ? -11.477 -12.555 1.77 1 97.56 47 VAL B CA 1
ATOM 1492 C C . VAL B 1 47 ? -11.469 -12.07 3.219 1 97.56 47 VAL B C 1
ATOM 1494 O O . VAL B 1 47 ? -12.398 -11.383 3.652 1 97.56 47 VAL B O 1
ATOM 1497 N N . THR B 1 48 ? -10.406 -12.383 3.924 1 97.5 48 THR B N 1
ATOM 1498 C CA . THR B 1 48 ? -10.297 -12 5.328 1 97.5 48 THR B CA 1
ATOM 1499 C C . THR B 1 48 ? -10.258 -10.477 5.465 1 97.5 48 THR B C 1
ATOM 1501 O O . THR B 1 48 ? -10.992 -9.898 6.27 1 97.5 48 THR B O 1
ATOM 1504 N N . ILE B 1 49 ? -9.461 -9.844 4.633 1 98.06 49 ILE B N 1
ATOM 1505 C CA . ILE B 1 49 ? -9.281 -8.398 4.762 1 98.06 49 ILE B CA 1
ATOM 1506 C C . ILE B 1 49 ? -10.539 -7.676 4.285 1 98.06 49 ILE B C 1
ATOM 1508 O O . ILE B 1 49 ? -10.992 -6.719 4.918 1 98.06 49 ILE B O 1
ATOM 1512 N N . MET B 1 50 ? -11.109 -8.141 3.141 1 98.19 50 MET B N 1
ATOM 1513 C CA . MET B 1 50 ? -12.352 -7.527 2.68 1 98.19 50 MET B CA 1
ATOM 1514 C C . MET B 1 50 ? -13.461 -7.688 3.717 1 98.19 50 MET B C 1
ATOM 1516 O O . MET B 1 50 ? -14.305 -6.801 3.875 1 98.19 50 MET B O 1
ATOM 1520 N N . GLY B 1 51 ? -13.438 -8.773 4.398 1 97.5 51 GLY B N 1
ATOM 1521 C CA . GLY B 1 51 ? -14.375 -8.977 5.484 1 97.5 51 GLY B CA 1
ATOM 1522 C C . GLY B 1 51 ? -14.188 -8.008 6.637 1 97.5 51 GLY B C 1
ATOM 1523 O O . GLY B 1 51 ? -15.148 -7.625 7.305 1 97.5 51 GLY B O 1
ATOM 1524 N N . LEU B 1 52 ? -12.953 -7.656 6.883 1 97.62 52 LEU B N 1
ATOM 1525 C CA . LEU B 1 52 ? -12.648 -6.723 7.961 1 97.62 52 LEU B CA 1
ATOM 1526 C C . LEU B 1 52 ? -12.984 -5.293 7.555 1 97.62 52 LEU B C 1
ATOM 1528 O O . LEU B 1 52 ? -13.414 -4.492 8.391 1 97.62 52 LEU B O 1
ATOM 1532 N N . VAL B 1 53 ? -12.828 -4.984 6.277 1 97.94 53 VAL B N 1
ATOM 1533 C CA . VAL B 1 53 ? -13.07 -3.639 5.77 1 97.94 53 VAL B CA 1
ATOM 1534 C C . VAL B 1 53 ? -14.555 -3.307 5.879 1 97.94 53 VAL B C 1
ATOM 1536 O O . VAL B 1 53 ? -14.93 -2.16 6.148 1 97.94 53 VAL B O 1
ATOM 1539 N N . ILE B 1 54 ? -15.391 -4.242 5.734 1 98 54 ILE B N 1
ATOM 1540 C CA . ILE B 1 54 ? -16.828 -4.023 5.719 1 98 54 ILE B CA 1
ATOM 1541 C C . ILE B 1 54 ? -17.297 -3.512 7.086 1 98 54 ILE B C 1
ATOM 1543 O O . ILE B 1 54 ? -17.859 -2.418 7.188 1 98 54 ILE B O 1
ATOM 1547 N N . PRO B 1 55 ? -17.078 -4.25 8.164 1 97.88 55 PRO B N 1
ATOM 1548 C CA . PRO B 1 55 ? -17.516 -3.707 9.453 1 97.88 55 PRO B CA 1
ATOM 1549 C C . PRO B 1 55 ? -16.828 -2.395 9.812 1 97.88 55 PRO B C 1
ATOM 1551 O O . PRO B 1 55 ? -17.438 -1.523 10.438 1 97.88 55 PRO B O 1
ATOM 1554 N N . TRP B 1 56 ? -15.578 -2.266 9.508 1 97.44 56 TRP B N 1
ATOM 1555 C CA . TRP B 1 56 ? -14.867 -1.018 9.773 1 97.44 56 TRP B CA 1
ATOM 1556 C C . TRP B 1 56 ? -15.531 0.15 9.055 1 97.44 56 TRP B C 1
ATOM 1558 O O . TRP B 1 56 ? -15.812 1.186 9.656 1 97.44 56 TRP B O 1
ATOM 1568 N N . SER B 1 57 ? -15.828 -0.035 7.797 1 97.25 57 SER B N 1
ATOM 1569 C CA . SER B 1 57 ? -16.453 1.015 7 1 97.25 57 SER B CA 1
ATOM 1570 C C . SER B 1 57 ? -17.875 1.308 7.484 1 97.25 57 SER B C 1
ATOM 1572 O O . SER B 1 57 ? -18.297 2.465 7.516 1 97.25 57 SER B O 1
ATOM 1574 N N . CYS B 1 58 ? -18.594 0.357 7.891 1 97 58 CYS B N 1
ATOM 1575 C CA . CYS B 1 58 ? -19.953 0.542 8.391 1 97 58 CYS B CA 1
ATOM 1576 C C . CYS B 1 58 ? -19.938 1.311 9.703 1 97 58 CYS B C 1
ATOM 1578 O O . CYS B 1 58 ? -20.781 2.182 9.922 1 97 58 CYS B O 1
ATOM 1580 N N . THR B 1 59 ? -19.016 0.966 10.523 1 96.62 59 THR B N 1
ATOM 1581 C CA . THR B 1 59 ? -18.906 1.659 11.797 1 96.62 59 THR B CA 1
ATOM 1582 C C . THR B 1 59 ? -18.594 3.139 11.586 1 96.62 59 THR B C 1
ATOM 1584 O O . THR B 1 59 ? -19.25 4.004 12.18 1 96.62 59 THR B O 1
ATOM 1587 N N . LEU B 1 60 ? -17.688 3.383 10.742 1 94.94 60 LEU B N 1
ATOM 1588 C CA . LEU B 1 60 ? -17.297 4.77 10.5 1 94.94 60 LEU B CA 1
ATOM 1589 C C . LEU B 1 60 ? -18.391 5.516 9.75 1 94.94 60 LEU B C 1
ATOM 1591 O O . LEU B 1 60 ? -18.594 6.715 9.961 1 94.94 60 LEU B O 1
ATOM 1595 N N . ALA B 1 61 ? -19.094 4.844 8.922 1 95.44 61 ALA B N 1
ATOM 1596 C CA . ALA B 1 61 ? -20.234 5.465 8.25 1 95.44 61 ALA B CA 1
ATOM 1597 C C . ALA B 1 61 ? -21.297 5.906 9.25 1 95.44 61 ALA B C 1
ATOM 1599 O O . ALA B 1 61 ? -21.906 6.969 9.094 1 95.44 61 ALA B O 1
ATOM 1600 N N . MET B 1 62 ? -21.484 5.137 10.25 1 95.06 62 MET B N 1
ATOM 1601 C CA . MET B 1 62 ? -22.438 5.496 11.289 1 95.06 62 MET B CA 1
ATOM 1602 C C . MET B 1 62 ? -21.969 6.73 12.055 1 95.06 62 MET B C 1
ATOM 1604 O O . MET B 1 62 ? -22.781 7.594 12.406 1 95.06 62 MET B O 1
ATOM 1608 N N . VAL B 1 63 ? -20.75 6.746 12.312 1 91.75 63 VAL B N 1
ATOM 1609 C CA . VAL B 1 63 ? -20.188 7.906 12.992 1 91.75 63 VAL B CA 1
ATOM 1610 C C . VAL B 1 63 ? -20.359 9.148 12.125 1 91.75 63 VAL B C 1
ATOM 1612 O O . VAL B 1 63 ? -20.719 10.219 12.617 1 91.75 63 VAL B O 1
ATOM 1615 N N . ASP B 1 64 ? -20.109 8.969 10.859 1 92.62 64 ASP B N 1
ATOM 1616 C CA . ASP B 1 64 ? -20.281 10.086 9.938 1 92.62 64 ASP B CA 1
ATOM 1617 C C . ASP B 1 64 ? -21.719 10.586 9.93 1 92.62 64 ASP B C 1
ATOM 1619 O O . ASP B 1 64 ? -21.953 11.797 9.969 1 92.62 64 ASP B O 1
ATOM 1623 N N . VAL B 1 65 ? -22.625 9.688 9.867 1 93.19 65 VAL B N 1
ATOM 1624 C CA . VAL B 1 65 ? -24.031 10.055 9.859 1 93.19 65 VAL B CA 1
ATOM 1625 C C . VAL B 1 65 ? -24.391 10.805 11.141 1 93.19 65 VAL B C 1
ATOM 1627 O O . VAL B 1 65 ? -25.078 11.828 11.109 1 93.19 65 VAL B O 1
ATOM 1630 N N . TYR B 1 66 ? -23.875 10.25 12.227 1 91.12 66 TYR B N 1
ATOM 1631 C CA . TYR B 1 66 ? -24.125 10.883 13.516 1 91.12 66 TYR B CA 1
ATOM 1632 C C . TYR B 1 66 ? -23.578 12.305 13.539 1 91.12 66 TYR B C 1
ATOM 1634 O O . TYR B 1 66 ? -24.266 13.234 13.969 1 91.12 66 TYR B O 1
ATOM 1642 N N . CYS B 1 67 ? -22.453 12.492 13.109 1 89.44 67 CYS B N 1
ATOM 1643 C CA . CYS B 1 67 ? -21.828 13.805 13.109 1 89.44 67 CYS B CA 1
ATOM 1644 C C . CYS B 1 67 ? -22.547 14.766 12.172 1 89.44 67 CYS B C 1
ATOM 1646 O O . CYS B 1 67 ? -22.672 15.953 12.469 1 89.44 67 CYS B O 1
ATOM 1648 N N . ILE B 1 68 ? -22.969 14.352 11.07 1 87.75 68 ILE B N 1
ATOM 1649 C CA . ILE B 1 68 ? -23.656 15.188 10.094 1 87.75 68 ILE B CA 1
ATOM 1650 C C . ILE B 1 68 ? -25 15.633 10.656 1 87.75 68 ILE B C 1
ATOM 1652 O O . ILE B 1 68 ? -25.422 16.781 10.469 1 87.75 68 ILE B O 1
ATOM 1656 N N . PHE B 1 69 ? -25.641 14.828 11.383 1 91 69 PHE B N 1
ATOM 1657 C CA . PHE B 1 69 ? -26.969 15.133 11.914 1 91 69 PHE B CA 1
ATOM 1658 C C . PHE B 1 69 ? -26.859 16.047 13.125 1 91 69 PHE B C 1
ATOM 1660 O O . PHE B 1 69 ? -27.688 16.938 13.305 1 91 69 PHE B O 1
ATOM 1667 N N . VAL B 1 70 ? -25.922 15.75 13.992 1 86.5 70 VAL B N 1
ATOM 1668 C CA . VAL B 1 70 ? -25.781 16.531 15.219 1 86.5 70 VAL B CA 1
ATOM 1669 C C . VAL B 1 70 ? -25.031 17.828 14.922 1 86.5 70 VAL B C 1
ATOM 1671 O O . VAL B 1 70 ? -25.219 18.828 15.609 1 86.5 70 VAL B O 1
ATOM 1674 N N . GLY B 1 71 ? -24.312 17.984 13.883 1 78.12 71 GLY B N 1
ATOM 1675 C CA . GLY B 1 71 ? -23.578 19.172 13.516 1 78.12 71 GLY B CA 1
ATOM 1676 C C . GLY B 1 71 ? -22.297 19.359 14.32 1 78.12 71 GLY B C 1
ATOM 1677 O O . GLY B 1 71 ? -21.844 20.5 14.523 1 78.12 71 GLY B O 1
ATOM 1678 N N . CYS B 1 72 ? -21.828 18.234 15 1 72.31 72 CYS B N 1
ATOM 1679 C CA . CYS B 1 72 ? -20.609 18.359 15.789 1 72.31 72 CYS B CA 1
ATOM 1680 C C . CYS B 1 72 ? -19.453 17.609 15.141 1 72.31 72 CYS B C 1
ATOM 1682 O O . CYS B 1 72 ? -19.656 16.578 14.5 1 72.31 72 CYS B O 1
ATOM 1684 N N . SER B 1 73 ? -18.375 18.375 14.953 1 70.19 73 SER B N 1
ATOM 1685 C CA . SER B 1 73 ? -17.172 17.734 14.445 1 70.19 73 SER B CA 1
ATOM 1686 C C . SER B 1 73 ? -16.5 16.875 15.523 1 70.19 73 SER B C 1
ATOM 1688 O O . SER B 1 73 ? -16.562 17.203 16.703 1 70.19 73 SER B O 1
ATOM 1690 N N . LEU B 1 74 ? -16.172 15.672 15.133 1 67.88 74 LEU B N 1
ATOM 1691 C CA . LEU B 1 74 ? -15.445 14.797 16.047 1 67.88 74 LEU B CA 1
ATOM 1692 C C . LEU B 1 74 ? -14.117 15.414 16.453 1 67.88 74 LEU B C 1
ATOM 1694 O O . LEU B 1 74 ? -13.219 15.57 15.633 1 67.88 74 LEU B O 1
ATOM 1698 N N . ARG B 1 75 ? -14.078 16.062 17.562 1 69.44 75 ARG B N 1
ATOM 1699 C CA . ARG B 1 75 ? -12.875 16.75 18.016 1 69.44 75 ARG B CA 1
ATOM 1700 C C . ARG B 1 75 ? -12.164 15.945 19.094 1 69.44 75 ARG B C 1
ATOM 1702 O O . ARG B 1 75 ? -11.289 16.469 19.797 1 69.44 75 ARG B O 1
ATOM 1709 N N . LEU B 1 76 ? -12.5 14.727 19.109 1 79.75 76 LEU B N 1
ATOM 1710 C CA . LEU B 1 76 ? -11.789 13.945 20.109 1 79.75 76 LEU B CA 1
ATOM 1711 C C . LEU B 1 76 ? -10.484 13.391 19.531 1 79.75 76 LEU B C 1
ATOM 1713 O O . LEU B 1 76 ? -10.508 12.492 18.688 1 79.75 76 LEU B O 1
ATOM 1717 N N . PRO B 1 77 ? -9.383 13.93 19.969 1 82.25 77 PRO B N 1
ATOM 1718 C CA . PRO B 1 77 ? -8.086 13.531 19.406 1 82.25 77 PRO B CA 1
ATOM 1719 C C . PRO B 1 77 ? -7.844 12.031 19.5 1 82.25 77 PRO B C 1
ATOM 1721 O O . PRO B 1 77 ? -7.262 11.445 18.578 1 82.25 77 PRO B O 1
ATOM 1724 N N . GLY B 1 78 ? -8.266 11.383 20.578 1 85.31 78 GLY B N 1
ATOM 1725 C CA . GLY B 1 78 ? -8.086 9.945 20.719 1 85.31 78 GLY B CA 1
ATOM 1726 C C . GLY B 1 78 ? -8.82 9.148 19.656 1 85.31 78 GLY B C 1
ATOM 1727 O O . GLY B 1 78 ? -8.258 8.211 19.094 1 85.31 78 GLY B O 1
ATOM 1728 N N . LEU B 1 79 ? -9.977 9.523 19.406 1 86.06 79 LEU B N 1
ATOM 1729 C CA . LEU B 1 79 ? -10.789 8.844 18.406 1 86.06 79 LEU B CA 1
ATOM 1730 C C . LEU B 1 79 ? -10.219 9.055 17 1 86.06 79 LEU B C 1
ATOM 1732 O O . LEU B 1 79 ? -10.234 8.141 16.172 1 86.06 79 LEU B O 1
ATOM 1736 N N . MET B 1 80 ? -9.688 10.18 16.781 1 88.94 80 MET B N 1
ATOM 1737 C CA . MET B 1 80 ? -9.125 10.492 15.469 1 88.94 80 MET B CA 1
ATOM 1738 C C . MET B 1 80 ? -7.875 9.664 15.195 1 88.94 80 MET B C 1
ATOM 1740 O O . MET B 1 80 ? -7.641 9.234 14.07 1 88.94 80 MET B O 1
ATOM 1744 N N . VAL B 1 81 ? -7.148 9.492 16.219 1 90 81 VAL B N 1
ATOM 1745 C CA . VAL B 1 81 ? -5.949 8.68 16.062 1 90 81 VAL B CA 1
ATOM 1746 C C . VAL B 1 81 ? -6.344 7.242 15.719 1 90 81 VAL B C 1
ATOM 1748 O O . VAL B 1 81 ? -5.707 6.602 14.883 1 90 81 VAL B O 1
ATOM 1751 N N . ILE B 1 82 ? -7.352 6.734 16.312 1 92.44 82 ILE B N 1
ATOM 1752 C CA . ILE B 1 82 ? -7.82 5.379 16.047 1 92.44 82 ILE B CA 1
ATOM 1753 C C . ILE B 1 82 ? -8.305 5.281 14.602 1 92.44 82 ILE B C 1
ATOM 1755 O O . ILE B 1 82 ? -8.023 4.297 13.914 1 92.44 82 ILE B O 1
ATOM 1759 N N . VAL B 1 83 ? -8.953 6.266 14.141 1 93.38 83 VAL B N 1
ATOM 1760 C CA . VAL B 1 83 ? -9.5 6.266 12.789 1 93.38 83 VAL B CA 1
ATOM 1761 C C . VAL B 1 83 ? -8.367 6.328 11.766 1 93.38 83 VAL B C 1
ATOM 1763 O O . VAL B 1 83 ? -8.359 5.574 10.789 1 93.38 83 VAL B O 1
ATOM 1766 N N . VAL B 1 84 ? -7.453 7.172 12.062 1 92.19 84 VAL B N 1
ATOM 1767 C CA . VAL B 1 84 ? -6.352 7.34 11.117 1 92.19 84 VAL B CA 1
ATOM 1768 C C . VAL B 1 84 ? -5.516 6.062 11.062 1 92.19 84 VAL B C 1
ATOM 1770 O O . VAL B 1 84 ? -5.188 5.574 9.984 1 92.19 84 VAL B O 1
ATOM 1773 N N . VAL B 1 85 ? -5.215 5.5 12.156 1 93.88 85 VAL B N 1
ATOM 1774 C CA . VAL B 1 85 ? -4.402 4.289 12.211 1 93.88 85 VAL B CA 1
ATOM 1775 C C . VAL B 1 85 ? -5.184 3.113 11.625 1 93.88 85 VAL B C 1
ATOM 1777 O O . VAL B 1 85 ? -4.637 2.32 10.859 1 93.88 85 VAL B O 1
ATOM 1780 N N . GLY B 1 86 ? -6.402 2.984 11.992 1 95.19 86 GLY B N 1
ATOM 1781 C CA . GLY B 1 86 ? -7.242 1.929 11.445 1 95.19 86 GLY B CA 1
ATOM 1782 C C . GLY B 1 86 ? -7.371 1.989 9.938 1 95.19 86 GLY B C 1
ATOM 1783 O O . GLY B 1 86 ? -7.23 0.972 9.25 1 95.19 86 GL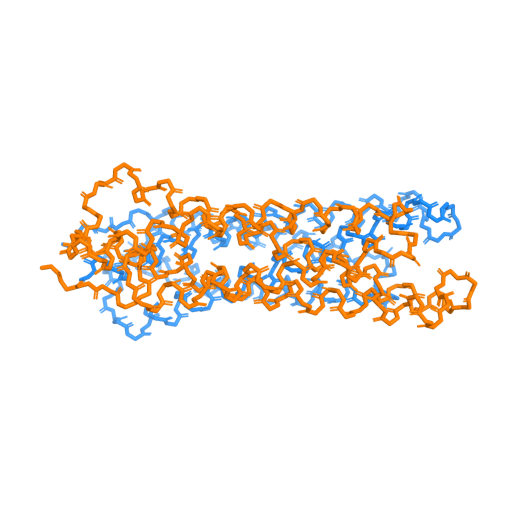Y B O 1
ATOM 1784 N N . ASP B 1 87 ? -7.562 3.141 9.414 1 95.31 87 ASP B N 1
ATOM 1785 C CA . ASP B 1 87 ? -7.668 3.332 7.973 1 95.31 87 ASP B CA 1
ATOM 1786 C C . ASP B 1 87 ? -6.344 3.025 7.277 1 95.31 87 ASP B C 1
ATOM 1788 O O . ASP B 1 87 ? -6.324 2.404 6.211 1 95.31 87 ASP B O 1
ATOM 1792 N N . MET B 1 88 ? -5.344 3.459 7.848 1 95.25 88 MET B N 1
ATOM 1793 C CA . MET B 1 88 ? -4.031 3.229 7.254 1 95.25 88 MET B CA 1
ATOM 1794 C C . MET B 1 88 ? -3.707 1.738 7.207 1 95.25 88 MET B C 1
ATOM 1796 O O . MET B 1 88 ? -3.25 1.229 6.184 1 95.25 88 MET B O 1
ATOM 1800 N N . VAL B 1 89 ? -3.953 1.034 8.273 1 96.12 89 VAL B N 1
ATOM 1801 C CA . VAL B 1 89 ? -3.662 -0.392 8.367 1 96.12 89 VAL B CA 1
ATOM 1802 C C . VAL B 1 89 ? -4.535 -1.165 7.383 1 96.12 89 VAL B C 1
ATOM 1804 O O . VAL B 1 89 ? -4.043 -2.02 6.645 1 96.12 89 VAL B O 1
ATOM 1807 N N . LEU B 1 90 ? -5.75 -0.837 7.359 1 97.12 90 LEU B N 1
ATOM 1808 C CA . LEU B 1 90 ? -6.656 -1.551 6.465 1 97.12 90 LEU B CA 1
ATOM 1809 C C . LEU B 1 90 ? -6.336 -1.23 5.008 1 97.12 90 LEU B C 1
ATOM 1811 O O . LEU B 1 90 ? -6.492 -2.086 4.133 1 97.12 90 LEU B O 1
ATOM 1815 N N . SER B 1 91 ? -5.945 -0.034 4.77 1 96.69 91 SER B N 1
ATOM 1816 C CA . SER B 1 91 ? -5.551 0.323 3.412 1 96.69 91 SER B CA 1
ATOM 1817 C C . SER B 1 91 ? -4.316 -0.458 2.971 1 96.69 91 SER B C 1
ATOM 1819 O O . SER B 1 91 ? -4.27 -0.979 1.855 1 96.69 91 SER B O 1
ATOM 1821 N N . ILE B 1 92 ? -3.354 -0.566 3.842 1 97.25 92 ILE B N 1
ATOM 1822 C CA . ILE B 1 92 ? -2.125 -1.299 3.551 1 97.25 92 ILE B CA 1
ATOM 1823 C C . ILE B 1 92 ? -2.447 -2.775 3.328 1 97.25 92 ILE B C 1
ATOM 1825 O O . ILE B 1 92 ? -2 -3.371 2.346 1 97.25 92 ILE B O 1
ATOM 1829 N N . LEU B 1 93 ? -3.252 -3.289 4.195 1 97.5 93 LEU B N 1
ATOM 1830 C CA . LEU B 1 93 ? -3.588 -4.707 4.113 1 97.5 93 LEU B CA 1
ATOM 1831 C C . LEU B 1 93 ? -4.457 -4.988 2.893 1 97.5 93 LEU B C 1
ATOM 1833 O O . LEU B 1 93 ? -4.316 -6.035 2.256 1 97.5 93 LEU B O 1
ATOM 1837 N N . SER B 1 94 ? -5.363 -4.086 2.574 1 98.19 94 SER B N 1
ATOM 1838 C CA . SER B 1 94 ? -6.203 -4.25 1.392 1 98.19 94 SER B CA 1
ATOM 1839 C C . SER B 1 94 ? -5.371 -4.238 0.115 1 98.19 94 SER B C 1
ATOM 1841 O O . SER B 1 94 ? -5.598 -5.043 -0.79 1 98.19 94 SER B O 1
ATOM 1843 N N . LEU B 1 95 ? -4.457 -3.336 0.072 1 97.94 95 LEU B N 1
ATOM 1844 C CA . LEU B 1 95 ? -3.57 -3.299 -1.087 1 97.94 95 LEU B CA 1
ATOM 1845 C C . LEU B 1 95 ? -2.734 -4.57 -1.172 1 97.94 95 LEU B C 1
ATOM 1847 O O . LEU B 1 95 ? -2.568 -5.141 -2.254 1 97.94 95 LEU B O 1
ATOM 1851 N N . ALA B 1 96 ? -2.246 -4.961 -0.037 1 97.94 96 ALA B N 1
ATOM 1852 C CA . ALA B 1 96 ? -1.44 -6.18 0.019 1 97.94 96 ALA B CA 1
ATOM 1853 C C . ALA B 1 96 ? -2.236 -7.387 -0.471 1 97.94 96 ALA B C 1
ATOM 1855 O O . ALA B 1 96 ? -1.742 -8.18 -1.278 1 97.94 96 ALA B O 1
ATOM 1856 N N . ALA B 1 97 ? -3.4 -7.508 -0.008 1 98 97 ALA B N 1
ATOM 1857 C CA . ALA B 1 97 ? -4.25 -8.633 -0.383 1 98 97 ALA B CA 1
ATOM 1858 C C . ALA B 1 97 ? -4.598 -8.586 -1.868 1 98 97 ALA B C 1
ATOM 1860 O O . ALA B 1 97 ? -4.57 -9.617 -2.551 1 98 97 ALA B O 1
ATOM 1861 N N . ALA B 1 98 ? -4.91 -7.434 -2.375 1 98.19 98 ALA B N 1
ATOM 1862 C CA . ALA B 1 98 ? -5.273 -7.281 -3.781 1 98.19 98 ALA B CA 1
ATOM 1863 C C . ALA B 1 98 ? -4.09 -7.598 -4.691 1 98.19 98 ALA B C 1
ATOM 1865 O O . ALA B 1 98 ? -4.238 -8.305 -5.691 1 98.19 98 ALA B O 1
ATOM 1866 N N . CYS B 1 99 ? -2.963 -7.176 -4.363 1 97.94 99 CYS B N 1
ATOM 1867 C CA . CYS B 1 99 ? -1.787 -7.387 -5.199 1 97.94 99 CYS B CA 1
ATOM 1868 C C . CYS B 1 99 ? -1.326 -8.836 -5.141 1 97.94 99 CYS B C 1
ATOM 1870 O O . CYS B 1 99 ? -0.912 -9.398 -6.152 1 97.94 99 CYS B O 1
ATOM 1872 N N . ALA B 1 100 ? -1.37 -9.383 -3.943 1 97.69 100 ALA B N 1
ATOM 1873 C CA . ALA B 1 100 ? -1.047 -10.805 -3.838 1 97.69 100 ALA B CA 1
ATOM 1874 C C . ALA B 1 100 ? -1.991 -11.641 -4.691 1 97.69 100 ALA B C 1
ATOM 1876 O O . ALA B 1 100 ? -1.553 -12.555 -5.402 1 97.69 100 ALA B O 1
ATOM 1877 N N . SER B 1 101 ? -3.252 -11.359 -4.66 1 97.12 101 SER B N 1
ATOM 1878 C CA . SER B 1 101 ? -4.242 -12.094 -5.445 1 97.12 101 SER B CA 1
ATOM 1879 C C . SER B 1 101 ? -4.035 -11.867 -6.938 1 97.12 101 SER B C 1
ATOM 1881 O O . SER B 1 101 ? -4.168 -12.797 -7.734 1 97.12 101 SER B O 1
ATOM 1883 N N . ALA B 1 102 ? -3.746 -10.617 -7.289 1 96.38 102 ALA B N 1
ATOM 1884 C CA . ALA B 1 102 ? -3.494 -10.32 -8.695 1 96.38 102 ALA B CA 1
ATOM 1885 C C . ALA B 1 102 ? -2.301 -11.117 -9.219 1 96.38 102 ALA B C 1
ATOM 1887 O O . ALA B 1 102 ? -2.322 -11.602 -10.352 1 96.38 102 ALA B O 1
ATOM 1888 N N . GLY B 1 103 ? -1.281 -11.258 -8.438 1 95.62 103 GLY B N 1
ATOM 1889 C CA . GLY B 1 103 ? -0.131 -12.055 -8.836 1 95.62 103 GLY B CA 1
ATOM 1890 C C . GLY B 1 103 ? -0.462 -13.523 -9.039 1 95.62 103 GLY B C 1
ATOM 1891 O O . GLY B 1 103 ? -0.024 -14.133 -10.016 1 95.62 103 GLY B O 1
ATOM 1892 N N . VAL B 1 104 ? -1.215 -14.031 -8.148 1 93.69 104 VAL B N 1
ATOM 1893 C CA . VAL B 1 104 ? -1.594 -15.438 -8.219 1 93.69 104 VAL B CA 1
ATOM 1894 C C . VAL B 1 104 ? -2.482 -15.672 -9.438 1 93.69 104 VAL B C 1
ATOM 1896 O O . VAL B 1 104 ? -2.309 -16.656 -10.156 1 93.69 104 VAL B O 1
ATOM 1899 N N . ILE B 1 105 ? -3.412 -14.766 -9.68 1 92.31 105 ILE B N 1
ATOM 1900 C CA . ILE B 1 105 ? -4.32 -14.914 -10.812 1 92.31 105 ILE B CA 1
ATOM 1901 C C . ILE B 1 105 ? -3.523 -14.883 -12.117 1 92.31 105 ILE B C 1
ATOM 1903 O O . ILE B 1 105 ? -3.795 -15.664 -13.031 1 92.31 105 ILE B O 1
ATOM 1907 N N . ASP B 1 106 ? -2.59 -14.031 -12.18 1 91.75 106 ASP B N 1
ATOM 1908 C CA . ASP B 1 106 ? -1.742 -13.945 -13.367 1 91.75 106 ASP B CA 1
ATOM 1909 C C . ASP B 1 106 ? -0.988 -15.25 -13.602 1 91.75 106 ASP B C 1
ATOM 1911 O O . ASP B 1 106 ? -0.872 -15.711 -14.742 1 91.75 106 ASP B O 1
ATOM 1915 N N . LEU B 1 107 ? -0.494 -15.781 -12.547 1 89.75 107 LEU B N 1
ATOM 1916 C CA . LEU B 1 107 ? 0.216 -17.047 -12.664 1 89.75 107 LEU B CA 1
ATOM 1917 C C . LEU B 1 107 ? -0.734 -18.172 -13.078 1 89.75 107 LEU B C 1
ATOM 1919 O O . LEU B 1 107 ? -0.384 -19.016 -13.906 1 89.75 107 LEU B O 1
ATOM 1923 N N . LEU B 1 108 ? -1.941 -18.141 -12.523 1 87.12 108 LEU B N 1
ATOM 1924 C CA . LEU B 1 108 ? -2.934 -19.156 -12.859 1 87.12 108 LEU B CA 1
ATOM 1925 C C . LEU B 1 108 ? -3.34 -19.062 -14.32 1 87.12 108 LEU B C 1
ATOM 1927 O O . LEU B 1 108 ? -3.605 -20.078 -14.961 1 87.12 108 LEU B O 1
ATOM 1931 N N . PHE B 1 109 ? -3.314 -17.875 -14.812 1 85.12 109 PHE B N 1
ATOM 1932 C CA . PHE B 1 109 ? -3.629 -17.672 -16.219 1 85.12 109 PHE B CA 1
ATOM 1933 C C . PHE B 1 109 ? -2.539 -18.25 -17.109 1 85.12 109 PHE B C 1
ATOM 1935 O O . PHE B 1 109 ? -2.828 -18.797 -18.188 1 85.12 109 PHE B O 1
ATOM 1942 N N . HIS B 1 110 ? -1.358 -18.219 -16.672 1 82.69 110 HIS B N 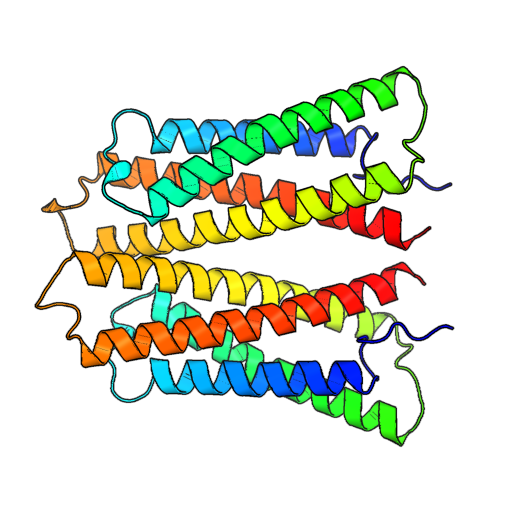1
ATOM 1943 C CA . HIS B 1 110 ? -0.234 -18.703 -17.469 1 82.69 110 HIS B CA 1
ATOM 1944 C C . HIS B 1 110 ? -0.07 -20.203 -17.328 1 82.69 110 HIS B C 1
ATOM 1946 O O . HIS B 1 110 ? 0.392 -20.875 -18.266 1 82.69 110 HIS B O 1
ATOM 1952 N N . LEU B 1 111 ? -0.307 -20.641 -16.141 1 75.88 111 LEU B N 1
ATOM 1953 C CA . LEU B 1 111 ? -0.152 -22.078 -15.938 1 75.88 111 LEU B CA 1
ATOM 1954 C C . LEU B 1 111 ? -1.248 -22.844 -16.656 1 75.88 111 LEU B C 1
ATOM 1956 O O . LEU B 1 111 ? -1.187 -24.078 -16.766 1 75.88 111 LEU B O 1
ATOM 1960 N N . ASP B 1 112 ? -1.84 -22.062 -17.828 1 63.03 112 ASP B N 1
ATOM 1961 C CA . ASP B 1 112 ? -2.777 -22.562 -18.828 1 63.03 112 ASP B CA 1
ATOM 1962 C C . ASP B 1 112 ? -4.027 -23.141 -18.172 1 63.03 112 ASP B C 1
ATOM 1964 O O . ASP B 1 112 ? -4.086 -23.281 -16.938 1 63.03 112 ASP B O 1
ATOM 1968 N N . GLY B 1 113 ? -4.766 -24.375 -18.438 1 56.09 113 GLY B N 1
ATOM 1969 C CA . GLY B 1 113 ? -5.914 -25.25 -18.625 1 56.09 113 GLY B CA 1
ATOM 1970 C C . GLY B 1 113 ? -6.605 -25.609 -17.328 1 56.09 113 GLY B C 1
ATOM 1971 O O . GLY B 1 113 ? -7.617 -25 -16.969 1 56.09 113 GLY B O 1
ATOM 1972 N N . SER B 1 114 ? -6.035 -26.531 -16.578 1 58.5 114 SER B N 1
ATOM 1973 C CA . SER B 1 114 ? -6.699 -27.422 -15.617 1 58.5 114 SER B CA 1
ATOM 1974 C C . SER B 1 114 ? -6.887 -26.734 -14.266 1 58.5 114 SER B C 1
ATOM 1976 O O . SER B 1 114 ? -7.785 -27.078 -13.508 1 58.5 114 SER B O 1
ATOM 1978 N N . TYR B 1 115 ? -6.047 -25.484 -14.039 1 62.81 115 TYR B N 1
ATOM 1979 C CA . TYR B 1 115 ? -6.125 -24.984 -12.664 1 62.81 115 TYR B CA 1
ATOM 1980 C C . TYR B 1 115 ? -7.121 -23.844 -12.555 1 62.81 115 TYR B C 1
ATOM 1982 O O . TYR B 1 115 ? -7.613 -23.531 -11.469 1 62.81 115 TYR B O 1
ATOM 1990 N N . CYS B 1 116 ? -7.332 -23.266 -13.688 1 69.69 116 CYS B N 1
ATOM 1991 C CA . CYS B 1 116 ? -8.266 -22.156 -13.602 1 69.69 116 CYS B CA 1
ATOM 1992 C C . CYS B 1 116 ? -9.18 -22.109 -14.82 1 69.69 116 CYS B C 1
ATOM 1994 O O . CYS B 1 116 ? -8.867 -21.422 -15.805 1 69.69 116 CYS B O 1
ATOM 1996 N N . PRO B 1 117 ? -10.273 -22.891 -14.695 1 74.69 117 PRO B N 1
ATOM 1997 C CA . PRO B 1 117 ? -11.234 -22.734 -15.789 1 74.69 117 PRO B CA 1
ATOM 1998 C C . PRO B 1 117 ? -11.641 -21.266 -16.016 1 74.69 117 PRO B C 1
ATOM 2000 O O . PRO B 1 117 ? -11.664 -20.484 -15.062 1 74.69 117 PRO B O 1
ATOM 2003 N N . PRO B 1 118 ? -11.766 -20.906 -17.234 1 75 118 PRO B N 1
ATOM 2004 C CA . PRO B 1 118 ? -12 -19.516 -17.594 1 75 118 PRO B CA 1
ATOM 2005 C C . PRO B 1 118 ? -13.094 -18.859 -16.75 1 75 118 PRO B C 1
ATOM 2007 O O . PRO B 1 118 ? -12.977 -17.688 -16.391 1 75 118 PRO B O 1
ATOM 2010 N N . LYS B 1 119 ? -14.227 -19.578 -16.453 1 77.12 119 LYS B N 1
ATOM 2011 C CA . LYS B 1 119 ? -15.305 -19 -15.664 1 77.12 119 LYS B CA 1
ATOM 2012 C C . LYS B 1 119 ? -14.828 -18.656 -14.258 1 77.12 119 LYS B C 1
ATOM 2014 O O . LYS B 1 119 ? -15.109 -17.562 -13.75 1 77.12 119 LYS B O 1
ATOM 2019 N N . PHE B 1 120 ? -14.055 -19.469 -13.68 1 81.44 120 PHE B N 1
ATOM 2020 C CA . PHE B 1 120 ? -13.562 -19.234 -12.328 1 81.44 120 PHE B CA 1
ATOM 2021 C C . PHE B 1 120 ? -12.484 -18.156 -12.312 1 81.44 120 PHE B C 1
ATOM 2023 O O . PHE B 1 120 ? -12.484 -17.281 -11.445 1 81.44 120 PHE B O 1
ATOM 2030 N N . CYS B 1 121 ? -11.766 -18.094 -13.305 1 83.5 121 CYS B N 1
ATOM 2031 C CA . CYS B 1 121 ? -10.672 -17.141 -13.344 1 83.5 121 CYS B CA 1
ATOM 2032 C C . CYS B 1 121 ? -11.203 -15.719 -13.531 1 83.5 121 CYS B C 1
ATOM 2034 O O . CYS B 1 121 ? -10.664 -14.773 -12.953 1 83.5 121 CYS B O 1
ATOM 2036 N N . GLY B 1 122 ? -12.211 -15.641 -14.289 1 88.44 122 GLY B N 1
ATOM 2037 C CA . GLY B 1 122 ? -12.828 -14.336 -14.469 1 88.44 122 GLY B CA 1
ATOM 2038 C C . GLY B 1 122 ? -13.406 -13.766 -13.18 1 88.44 122 GLY B C 1
ATOM 2039 O O . GLY B 1 122 ? -13.305 -12.57 -12.93 1 88.44 122 GLY B O 1
ATOM 2040 N N . ARG B 1 123 ? -13.984 -14.625 -12.414 1 92.06 123 ARG B N 1
ATOM 2041 C CA . ARG B 1 123 ? -14.555 -14.211 -11.133 1 92.06 123 ARG B CA 1
ATOM 2042 C C . ARG B 1 123 ? -13.469 -13.766 -10.164 1 92.06 123 ARG B C 1
ATOM 2044 O O . ARG B 1 123 ? -13.641 -12.797 -9.43 1 92.06 123 ARG B O 1
ATOM 2051 N N . TYR B 1 124 ? -12.352 -14.453 -10.188 1 93.06 124 TYR B N 1
ATOM 2052 C CA . TYR B 1 124 ? -11.227 -14.047 -9.352 1 93.06 124 TYR B CA 1
ATOM 2053 C C . TYR B 1 124 ? -10.719 -12.664 -9.75 1 93.06 124 TYR B C 1
ATOM 2055 O O . TYR B 1 124 ? -10.422 -11.836 -8.898 1 93.06 124 TYR B O 1
ATOM 2063 N N . GLN B 1 125 ? -10.672 -12.453 -11.047 1 93.88 125 GLN B N 1
ATOM 2064 C CA . GLN B 1 125 ? -10.195 -11.172 -11.555 1 93.88 125 GLN B CA 1
ATOM 2065 C C . GLN B 1 125 ? -11.141 -10.039 -11.164 1 93.88 125 GLN B C 1
ATOM 2067 O O . GLN B 1 125 ? -10.703 -8.953 -10.789 1 93.88 125 GLN B O 1
ATOM 2072 N N . LEU B 1 126 ? -12.359 -10.328 -11.297 1 95.44 126 LEU B N 1
ATOM 2073 C CA . LEU B 1 126 ? -13.352 -9.32 -10.938 1 95.44 126 LEU B CA 1
ATOM 2074 C C . LEU B 1 126 ? -13.312 -9.016 -9.445 1 95.44 126 LEU B C 1
ATOM 2076 O O . LEU B 1 126 ? -13.383 -7.852 -9.047 1 95.44 126 LEU B O 1
ATOM 2080 N N . SER B 1 127 ? -13.219 -10.023 -8.664 1 97.06 127 SER B N 1
ATOM 2081 C CA . SER B 1 127 ? -13.102 -9.828 -7.219 1 97.06 127 SER B CA 1
ATOM 2082 C C . SER B 1 127 ? -11.898 -8.969 -6.867 1 97.06 127 SER B C 1
ATOM 2084 O O . SER B 1 127 ? -12.008 -8.023 -6.086 1 97.06 127 SER B O 1
ATOM 2086 N N . THR B 1 128 ? -10.781 -9.266 -7.453 1 97.12 128 THR B N 1
ATOM 2087 C CA . THR B 1 128 ? -9.555 -8.523 -7.172 1 97.12 128 THR B CA 1
ATOM 2088 C C . THR B 1 128 ? -9.664 -7.082 -7.648 1 97.12 128 THR B C 1
ATOM 2090 O O . THR B 1 128 ? -9.18 -6.164 -6.988 1 97.12 128 THR B O 1
ATOM 2093 N N . SER B 1 129 ? -10.305 -6.855 -8.781 1 97.56 129 SER B N 1
ATOM 2094 C CA . SER B 1 129 ? -10.523 -5.496 -9.266 1 97.56 129 SER B CA 1
ATOM 2095 C C . SER B 1 129 ? -11.367 -4.691 -8.281 1 97.56 129 SER B C 1
ATOM 2097 O O . SER B 1 129 ? -11.078 -3.52 -8.031 1 97.56 129 SER B O 1
ATOM 2099 N N . MET B 1 130 ? -12.344 -5.336 -7.742 1 98.38 130 MET B N 1
ATOM 2100 C CA . MET B 1 130 ? -13.195 -4.676 -6.754 1 98.38 130 MET B CA 1
ATOM 2101 C C . MET B 1 130 ? -12.406 -4.371 -5.484 1 98.38 130 MET B C 1
ATOM 2103 O O . MET B 1 130 ? -12.633 -3.342 -4.844 1 98.38 130 MET B O 1
ATOM 2107 N N . ALA B 1 131 ? -11.57 -5.242 -5.156 1 98.31 131 ALA B N 1
ATOM 2108 C CA . ALA B 1 131 ? -10.727 -5.016 -3.982 1 98.31 131 ALA B CA 1
ATOM 2109 C C . ALA B 1 131 ? -9.812 -3.811 -4.188 1 98.31 131 ALA B C 1
ATOM 2111 O O . ALA B 1 131 ? -9.586 -3.035 -3.256 1 98.31 131 ALA B O 1
ATOM 2112 N N . PHE B 1 132 ? -9.281 -3.586 -5.395 1 98.5 132 PHE B N 1
ATOM 2113 C CA . PHE B 1 132 ? -8.445 -2.43 -5.699 1 98.5 132 PHE B CA 1
ATOM 2114 C C . PHE B 1 132 ? -9.242 -1.138 -5.578 1 98.5 132 PHE B C 1
ATOM 2116 O O . PHE B 1 132 ? -8.734 -0.128 -5.086 1 98.5 132 PHE B O 1
ATOM 2123 N N . LEU B 1 133 ? -10.406 -1.244 -6.004 1 98.12 133 LEU B N 1
ATOM 2124 C CA . LEU B 1 133 ? -11.266 -0.069 -5.891 1 98.12 133 LEU B CA 1
ATOM 2125 C C . LEU B 1 133 ? -11.555 0.254 -4.426 1 98.12 133 LEU B C 1
ATOM 2127 O O . LEU B 1 133 ? -11.531 1.42 -4.027 1 98.12 133 LEU B O 1
ATOM 2131 N N . SER B 1 134 ? -11.836 -0.772 -3.656 1 98.12 134 SER B N 1
ATOM 2132 C CA . SER B 1 134 ? -12.031 -0.575 -2.225 1 98.12 134 SER B CA 1
ATOM 2133 C C . SER B 1 134 ? -10.781 0.02 -1.574 1 98.12 134 SER B C 1
ATOM 2135 O O . SER B 1 134 ? -10.883 0.917 -0.735 1 98.12 134 SER B O 1
ATOM 2137 N N . TRP B 1 135 ? -9.656 -0.484 -1.95 1 97.81 135 TRP B N 1
ATOM 2138 C CA . TRP B 1 135 ? -8.398 0.047 -1.426 1 97.81 135 TRP B CA 1
ATOM 2139 C C . TRP B 1 135 ? -8.242 1.521 -1.785 1 97.81 135 TRP B C 1
ATOM 2141 O O . TRP B 1 135 ? -7.816 2.326 -0.952 1 97.81 135 TRP B O 1
ATOM 2151 N N . PHE B 1 136 ? -8.539 1.867 -3.02 1 97.31 136 PHE B N 1
ATOM 2152 C CA . PHE B 1 136 ? -8.406 3.25 -3.463 1 97.31 136 PHE B CA 1
ATOM 2153 C C . PHE B 1 136 ? -9.227 4.184 -2.588 1 97.31 136 PHE B C 1
ATOM 2155 O O . PHE B 1 136 ? -8.758 5.254 -2.195 1 97.31 136 PHE B O 1
ATOM 2162 N N . LEU B 1 137 ? -10.344 3.797 -2.244 1 97.06 137 LEU B N 1
ATOM 2163 C CA . LEU B 1 137 ? -11.219 4.613 -1.411 1 97.06 137 LEU B CA 1
ATOM 2164 C C . LEU B 1 137 ? -10.719 4.656 0.028 1 97.06 137 LEU B C 1
ATOM 2166 O O . LEU B 1 137 ? -10.742 5.711 0.667 1 97.06 137 LEU B O 1
ATOM 2170 N N . THR B 1 138 ? -10.242 3.514 0.514 1 96.19 138 THR B N 1
ATOM 2171 C CA . THR B 1 138 ? -9.727 3.471 1.877 1 96.19 138 THR B CA 1
ATOM 2172 C C . THR B 1 138 ? -8.438 4.289 1.995 1 96.19 138 THR B C 1
ATOM 2174 O O . THR B 1 138 ? -8.211 4.949 3.01 1 96.19 138 THR B O 1
ATOM 2177 N N . ALA B 1 139 ? -7.684 4.211 0.954 1 95.75 139 ALA B N 1
ATOM 2178 C CA . ALA B 1 139 ? -6.457 5.004 0.936 1 95.75 139 ALA B CA 1
ATOM 2179 C C . ALA B 1 139 ? -6.77 6.5 0.926 1 95.75 139 ALA B C 1
ATOM 2181 O O . ALA B 1 139 ? -6.117 7.281 1.622 1 95.75 139 ALA B O 1
ATOM 2182 N N . SER B 1 140 ? -7.703 6.871 0.15 1 94 140 SER B N 1
ATOM 2183 C CA . SER B 1 140 ? -8.117 8.273 0.101 1 94 140 SER B CA 1
ATOM 2184 C C . SER B 1 140 ? -8.625 8.742 1.459 1 94 140 SER B C 1
ATOM 2186 O O . SER B 1 140 ? -8.258 9.82 1.928 1 94 140 SER B O 1
ATOM 2188 N N . SER B 1 141 ? -9.391 7.898 2.053 1 93.69 141 SER B N 1
ATOM 2189 C CA . SER B 1 141 ? -9.906 8.242 3.377 1 93.69 141 SER B CA 1
ATOM 2190 C C . SER B 1 141 ? -8.773 8.375 4.391 1 93.69 141 SER B C 1
ATOM 2192 O O . SER B 1 141 ? -8.781 9.289 5.219 1 93.69 141 SER B O 1
ATOM 2194 N N . SER B 1 142 ? -7.867 7.52 4.328 1 92.88 142 SER B N 1
ATOM 2195 C CA . SER B 1 142 ? -6.727 7.555 5.238 1 92.88 142 SER B CA 1
ATOM 2196 C C . SER B 1 142 ? -5.906 8.828 5.051 1 92.88 142 SER B C 1
ATOM 2198 O O . SER B 1 142 ? -5.469 9.438 6.027 1 92.88 142 SER B O 1
ATOM 2200 N N . LEU B 1 143 ? -5.754 9.195 3.883 1 90.88 143 LEU B N 1
ATOM 2201 C CA . LEU B 1 143 ? -4.973 10.391 3.588 1 90.88 143 LEU B CA 1
ATOM 2202 C C . LEU B 1 143 ? -5.684 11.648 4.086 1 90.88 143 LEU B C 1
ATOM 2204 O O . LEU B 1 143 ? -5.055 12.539 4.66 1 90.88 143 LEU B O 1
ATOM 2208 N N . PHE B 1 144 ? -6.953 11.734 3.902 1 91.62 144 PHE B N 1
ATOM 2209 C CA . PHE B 1 144 ? -7.719 12.898 4.34 1 91.62 144 PHE B CA 1
ATOM 2210 C C . PHE B 1 144 ? -7.723 13 5.859 1 91.62 144 PHE B C 1
ATOM 2212 O O . PHE B 1 144 ? -7.574 14.094 6.41 1 91.62 144 PHE B O 1
ATOM 2219 N N . ASN B 1 145 ? -7.879 11.906 6.438 1 91.5 145 ASN B N 1
ATOM 2220 C CA . ASN B 1 145 ? -7.875 11.922 7.895 1 91.5 145 ASN B CA 1
ATOM 2221 C C . ASN B 1 145 ? -6.496 12.258 8.453 1 91.5 145 ASN B C 1
ATOM 2223 O O . ASN B 1 145 ? -6.383 12.945 9.469 1 91.5 145 ASN B O 1
ATOM 2227 N N . LEU B 1 146 ? -5.523 11.727 7.828 1 88.88 146 LEU B N 1
ATOM 2228 C CA . LEU B 1 146 ? -4.164 12.039 8.25 1 88.88 146 LEU B CA 1
ATOM 2229 C C . LEU B 1 146 ? -3.865 13.523 8.078 1 88.88 146 LEU B C 1
ATOM 2231 O O . LEU B 1 146 ? -3.262 14.148 8.953 1 88.88 146 LEU B O 1
ATOM 2235 N N . TRP B 1 147 ? -4.316 14.023 6.977 1 87.31 147 TRP B N 1
ATOM 2236 C CA . TRP B 1 147 ? -4.137 15.445 6.73 1 87.31 147 TRP B CA 1
ATOM 2237 C C . TRP B 1 147 ? -4.867 16.281 7.777 1 87.31 147 TRP B C 1
ATOM 2239 O O . TRP B 1 147 ? -4.336 17.281 8.266 1 87.31 147 TRP B O 1
ATOM 2249 N N . HIS B 1 148 ? -5.934 15.852 8.109 1 87.5 148 HIS B N 1
ATOM 2250 C CA . HIS B 1 148 ? -6.742 16.562 9.094 1 87.5 148 HIS B CA 1
ATOM 2251 C C . HIS B 1 148 ? -6.062 16.562 10.461 1 87.5 148 HIS B C 1
ATOM 2253 O O . HIS B 1 148 ? -6.004 17.609 11.125 1 87.5 148 HIS B O 1
ATOM 2259 N N . VAL B 1 149 ? -5.566 15.508 10.891 1 85.94 149 VAL B N 1
ATOM 2260 C CA . VAL B 1 149 ? -4.914 15.391 12.195 1 85.94 149 VAL B CA 1
ATOM 2261 C C . VAL B 1 149 ? -3.6 16.172 12.18 1 85.94 149 VAL B C 1
ATOM 2263 O O . VAL B 1 149 ? -3.229 16.797 13.18 1 85.94 149 VAL B O 1
ATOM 2266 N N . ALA B 1 150 ? -2.963 16.172 11.102 1 84.31 150 ALA B N 1
ATOM 2267 C CA . ALA B 1 150 ? -1.679 16.859 11 1 84.31 150 ALA B CA 1
ATOM 2268 C C . ALA B 1 150 ? -1.873 18.375 10.953 1 84.31 150 ALA B C 1
ATOM 2270 O O . ALA B 1 150 ? -0.949 19.141 11.258 1 84.31 150 ALA B O 1
ATOM 2271 N N . SER B 1 151 ? -3.02 18.844 10.641 1 81.06 151 SER B N 1
ATOM 2272 C CA . SER B 1 151 ? -3.299 20.266 10.531 1 81.06 151 SER B CA 1
ATOM 2273 C C . SER B 1 151 ? -3.73 20.859 11.867 1 81.06 151 SER B C 1
ATOM 2275 O O . SER B 1 151 ? -3.975 22.062 11.969 1 81.06 151 SER B O 1
ATOM 2277 N N . TRP B 1 152 ? -3.83 20.016 12.812 1 78.12 152 TRP B N 1
ATOM 2278 C CA . TRP B 1 152 ? -4.148 20.531 14.141 1 78.12 152 TRP B CA 1
ATOM 2279 C C . TRP B 1 152 ? -2.973 21.328 14.711 1 78.12 152 TRP B C 1
ATOM 2281 O O . TRP B 1 152 ? -1.813 20.969 14.5 1 78.12 152 TRP B O 1
#

Secondary structure (DSSP, 8-state):
----TTSTTSHHHHHHHHHHHHHHHHHHHHHHSSS-GGG-HHHHHHHHHHHHHHHHHHHHHHHHHHHHHHT-----HHHHHHHHHHHHHHHHHHHHHHHHHHHHHHHHHHS-TTSS-HHHHHHHHHHHHHHHHHHHHHHHHHHHHHHHHHT-/----TTSTTSHHHHHHHHHHHHHHHHHHHHHHSSS-GGG-HHHHHHHHHHHHHHHHHHHHHHHHHHHHHHT-----HHHHHHHHHHHHHHHHHHHHHHHHHHHHHHHHHHT-TTSS-HHHHHHHHHHHHHHHHHHHHHHHHHHHHHHHHHT-